Protein AF-A0A2C4PQ94-F1 (afdb_monomer_lite)

Structure (mmCIF, N/CA/C/O backbone):
data_AF-A0A2C4PQ94-F1
#
_entry.id   AF-A0A2C4PQ94-F1
#
loop_
_atom_site.group_PDB
_atom_site.id
_atom_site.type_symbol
_atom_site.label_atom_id
_atom_site.label_alt_id
_atom_site.label_comp_id
_atom_site.label_asym_id
_atom_site.label_entity_id
_atom_site.label_seq_id
_atom_site.pdbx_PDB_ins_code
_atom_site.Cartn_x
_atom_site.Cartn_y
_atom_site.Cartn_z
_atom_site.occupancy
_atom_site.B_iso_or_equiv
_atom_site.auth_seq_id
_atom_site.auth_comp_id
_atom_site.auth_asym_id
_atom_site.auth_atom_id
_atom_site.pdbx_PDB_model_num
ATOM 1 N N . GLY A 1 1 ? -22.206 26.588 35.143 1.00 60.06 1 GLY A N 1
ATOM 2 C CA . GLY A 1 1 ? -21.416 26.764 33.909 1.00 60.06 1 GLY A CA 1
ATOM 3 C C . GLY A 1 1 ? -19.932 26.895 34.196 1.00 60.06 1 GLY A C 1
ATOM 4 O O . GLY A 1 1 ? -19.231 25.895 34.157 1.00 60.06 1 GLY A O 1
ATOM 5 N N . ASN A 1 2 ? -19.457 28.095 34.552 1.00 71.62 2 ASN A N 1
ATOM 6 C CA . ASN A 1 2 ? -18.023 28.440 34.530 1.00 71.62 2 ASN A CA 1
ATOM 7 C C . ASN A 1 2 ? -17.098 27.558 35.380 1.00 71.62 2 ASN A C 1
ATOM 9 O O . ASN A 1 2 ? -15.999 27.250 34.943 1.00 71.62 2 ASN A O 1
ATOM 13 N N . ARG A 1 3 ? -17.525 27.095 36.562 1.00 80.62 3 ARG A N 1
ATOM 14 C CA . ARG A 1 3 ? -16.675 26.239 37.408 1.00 80.62 3 ARG A CA 1
ATOM 15 C C . ARG A 1 3 ? -16.417 24.863 36.789 1.00 80.62 3 ARG A C 1
ATOM 17 O O . ARG A 1 3 ? -15.298 24.383 36.883 1.00 80.62 3 ARG A O 1
ATOM 24 N N . LEU A 1 4 ? -17.427 24.264 36.151 1.00 82.75 4 LEU A N 1
ATOM 25 C CA . LEU A 1 4 ? -17.307 22.953 35.506 1.00 82.75 4 LEU A CA 1
ATOM 26 C C . LEU A 1 4 ? -16.408 23.031 34.267 1.00 82.75 4 LEU A C 1
ATOM 28 O O . LEU A 1 4 ? -15.480 22.249 34.117 1.00 82.75 4 LEU A O 1
ATOM 32 N N . VAL A 1 5 ? -16.635 24.045 33.431 1.00 81.38 5 VAL A N 1
ATOM 33 C CA . VAL A 1 5 ? -15.808 24.307 32.246 1.00 81.38 5 VAL A CA 1
ATOM 34 C C . VAL A 1 5 ? -14.353 24.563 32.641 1.00 81.38 5 VAL A C 1
ATOM 36 O O . VAL A 1 5 ? -13.448 24.046 31.996 1.00 81.38 5 VAL A O 1
ATOM 39 N N . ASN A 1 6 ? -14.117 25.312 33.721 1.00 85.19 6 ASN A N 1
ATOM 40 C CA . ASN A 1 6 ? -12.764 25.622 34.170 1.00 85.19 6 ASN A CA 1
ATOM 41 C C . ASN A 1 6 ? -12.023 24.390 34.695 1.00 85.19 6 ASN A C 1
ATOM 43 O O . ASN A 1 6 ? -10.872 24.221 34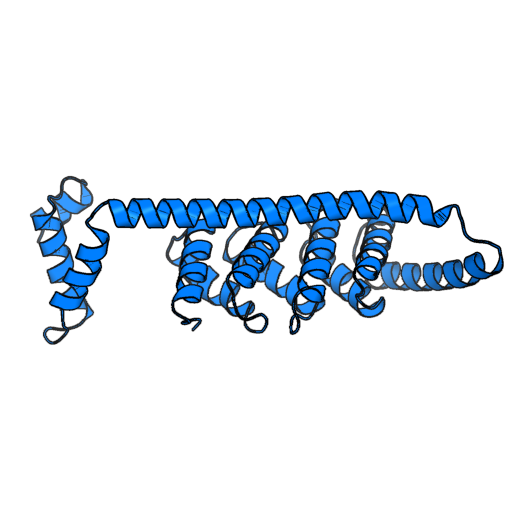.319 1.00 85.19 6 ASN A O 1
ATOM 47 N N . VAL A 1 7 ? -12.659 23.519 35.493 1.00 77.62 7 VAL A N 1
ATOM 48 C CA . VAL A 1 7 ? -11.988 22.296 35.984 1.00 77.62 7 VAL A CA 1
ATOM 49 C C . VAL A 1 7 ? -11.704 21.294 34.864 1.00 77.62 7 VAL A C 1
ATOM 51 O O . VAL A 1 7 ? -10.699 20.593 34.925 1.00 77.62 7 VAL A O 1
ATOM 54 N N . ILE A 1 8 ? -12.543 21.254 33.822 1.00 77.75 8 ILE A N 1
ATOM 55 C CA . ILE A 1 8 ? -12.293 20.446 32.620 1.00 77.75 8 ILE A CA 1
ATOM 56 C C . ILE A 1 8 ? -11.110 21.031 31.843 1.00 77.75 8 ILE A C 1
ATOM 58 O O . ILE A 1 8 ? -10.153 20.319 31.561 1.00 77.75 8 ILE A O 1
ATOM 62 N N . LYS A 1 9 ? -11.120 22.344 31.572 1.00 72.19 9 LYS A N 1
ATOM 63 C CA . LYS A 1 9 ? -10.022 23.029 30.868 1.00 72.19 9 LYS A CA 1
ATOM 64 C C . LYS A 1 9 ? -8.687 22.954 31.609 1.00 72.19 9 LYS A C 1
ATOM 66 O O . LYS A 1 9 ? -7.648 22.924 30.964 1.00 72.19 9 LYS A O 1
ATOM 71 N N . SER A 1 10 ? -8.701 22.938 32.941 1.00 75.50 10 SER A N 1
ATOM 72 C CA . SER A 1 10 ? -7.491 22.814 33.758 1.00 75.50 10 SER A CA 1
ATOM 73 C C . SER A 1 10 ? -7.078 21.369 34.043 1.00 75.50 10 SER A C 1
ATOM 75 O O . SER A 1 10 ? -6.115 21.171 34.777 1.00 75.50 10 SER A O 1
ATOM 77 N N . GLY A 1 11 ? -7.806 20.367 33.535 1.00 73.62 11 GLY A N 1
ATOM 78 C CA . GLY A 1 11 ? -7.498 18.951 33.763 1.00 73.62 11 GLY A CA 1
ATOM 79 C C . GLY A 1 11 ? -7.655 18.488 35.218 1.00 73.62 11 GLY A C 1
ATOM 80 O O . GLY A 1 11 ? -7.052 17.500 35.615 1.00 73.62 11 GLY A O 1
ATOM 81 N N . THR A 1 12 ? -8.440 19.200 36.033 1.00 83.62 12 THR A N 1
ATOM 82 C CA . THR A 1 12 ? -8.650 18.905 37.467 1.00 83.62 12 THR A CA 1
ATOM 83 C C . THR A 1 12 ? -10.076 18.449 37.782 1.00 83.62 12 THR A C 1
ATOM 85 O O . THR A 1 12 ? -10.492 18.431 38.943 1.00 83.62 12 THR A O 1
ATOM 88 N N . ALA A 1 13 ? -10.854 18.103 36.755 1.00 85.81 13 ALA A N 1
ATOM 89 C CA . ALA A 1 13 ? -12.212 17.607 36.915 1.00 85.81 13 ALA A CA 1
ATOM 90 C C . ALA A 1 13 ? -12.226 16.237 37.614 1.00 85.81 13 ALA A C 1
ATOM 92 O O . ALA A 1 13 ? -11.478 15.329 37.267 1.00 85.81 13 ALA A O 1
ATOM 93 N N . THR A 1 14 ? -13.116 16.083 38.592 1.00 81.44 14 THR A N 1
ATOM 94 C CA . THR A 1 14 ? -13.415 14.786 39.222 1.00 81.44 14 THR A CA 1
ATOM 95 C C . THR A 1 14 ? -14.333 13.941 38.334 1.00 81.44 14 THR A C 1
ATOM 97 O O . THR A 1 14 ? -15.081 14.498 37.530 1.00 81.44 14 THR A O 1
ATOM 100 N N . SER A 1 15 ? -14.380 12.617 38.530 1.00 72.50 15 SER A N 1
ATOM 101 C CA . SER A 1 15 ? -15.260 11.717 37.755 1.00 72.50 15 SER A CA 1
ATOM 102 C C . SER A 1 15 ? -16.729 12.152 37.796 1.00 72.50 15 SER A C 1
ATOM 104 O O . SER A 1 15 ? -17.383 12.253 36.767 1.00 72.50 15 SER A O 1
ATOM 106 N N . ARG A 1 16 ? -17.217 12.587 38.968 1.00 78.12 16 ARG A N 1
ATOM 107 C CA . ARG A 1 16 ? -18.573 13.151 39.116 1.00 78.12 16 ARG A CA 1
ATOM 108 C C . ARG A 1 16 ? -18.809 14.412 38.278 1.00 78.12 16 ARG A C 1
ATOM 110 O O . ARG A 1 16 ? -19.928 14.666 37.844 1.00 78.12 16 ARG A O 1
ATOM 117 N N . GLN A 1 17 ? -17.780 15.234 38.089 1.00 81.00 17 GLN A N 1
ATOM 118 C CA . GLN A 1 17 ? -17.863 16.432 37.253 1.00 81.00 17 GLN A CA 1
ATOM 119 C C . GLN A 1 17 ? -17.832 16.071 35.766 1.00 81.00 17 GLN A C 1
ATOM 121 O O . GLN A 1 17 ? -18.567 16.682 34.996 1.00 81.00 17 GLN A O 1
ATOM 126 N N . LEU A 1 18 ? -17.052 15.064 35.371 1.00 79.62 18 LEU A N 1
ATOM 127 C CA . LEU A 1 18 ? -17.058 14.537 34.005 1.00 79.62 18 LEU A CA 1
ATOM 128 C C . LEU A 1 18 ? -18.423 13.927 33.653 1.00 79.62 18 LEU A C 1
ATOM 130 O O . LEU A 1 18 ? -19.004 14.319 32.644 1.00 79.62 18 LEU A O 1
ATOM 134 N N . ASP A 1 19 ? -19.004 13.112 34.538 1.00 75.19 19 ASP A N 1
ATOM 135 C CA . ASP A 1 19 ? -20.362 12.564 34.388 1.00 75.19 19 ASP A CA 1
ATOM 136 C C . ASP A 1 19 ? -21.417 13.660 34.214 1.00 75.19 19 ASP A C 1
ATOM 138 O O . ASP A 1 19 ? -22.308 13.577 33.363 1.00 75.19 19 ASP A O 1
ATOM 142 N N . GLN A 1 20 ? -21.308 14.721 35.016 1.00 81.94 20 GLN A N 1
ATOM 143 C CA . GLN A 1 20 ? -22.202 15.867 34.923 1.00 81.94 20 GLN A CA 1
ATOM 144 C C . GLN A 1 20 ? -22.042 16.600 33.584 1.00 81.94 20 GLN A C 1
ATOM 146 O O . GLN A 1 20 ? -23.041 17.017 32.998 1.00 81.94 20 GLN A O 1
ATOM 151 N N . ALA A 1 21 ? -20.812 16.764 33.091 1.00 81.56 21 ALA A N 1
ATOM 152 C CA . ALA A 1 21 ? -20.546 17.397 31.801 1.00 81.56 21 ALA A CA 1
ATOM 153 C C . ALA A 1 21 ? -21.105 16.563 30.642 1.00 81.56 21 ALA A C 1
ATOM 155 O O . ALA A 1 21 ? -21.818 17.099 29.798 1.00 81.56 21 ALA A O 1
ATOM 156 N N . ILE A 1 22 ? -20.854 15.256 30.651 1.00 75.88 22 ILE A N 1
ATOM 157 C CA . ILE A 1 22 ? -21.360 14.297 29.665 1.00 75.88 22 ILE A CA 1
ATOM 158 C C . ILE A 1 22 ? -22.891 14.298 29.641 1.00 75.88 22 ILE A C 1
ATOM 160 O O . ILE A 1 22 ? -23.489 14.344 28.571 1.00 75.88 22 ILE A O 1
ATOM 164 N N . GLY A 1 23 ? -23.544 14.310 30.807 1.00 76.06 23 GLY A N 1
ATOM 165 C CA . GLY A 1 23 ? -25.004 14.373 30.888 1.00 76.06 23 GLY A CA 1
ATOM 166 C C . GLY A 1 23 ? -25.591 15.671 30.323 1.00 76.06 23 GLY A C 1
ATOM 167 O O . GLY A 1 23 ? -26.651 15.639 29.701 1.00 76.06 23 GLY A O 1
ATOM 168 N N . LEU A 1 24 ? -24.909 16.806 30.512 1.00 78.81 24 LEU A N 1
ATOM 169 C CA . LEU A 1 24 ? -25.321 18.096 29.945 1.00 78.81 24 LEU A CA 1
ATOM 170 C C . LEU A 1 24 ? -25.127 18.132 28.424 1.00 78.81 24 LEU A C 1
ATOM 172 O O . LEU A 1 24 ? -26.038 18.544 27.715 1.00 78.81 24 LEU A O 1
ATOM 176 N N . ILE A 1 25 ? -23.979 17.656 27.933 1.00 73.94 25 ILE A N 1
ATOM 177 C CA . ILE A 1 25 ? -23.678 17.562 26.497 1.00 73.94 25 ILE A CA 1
ATOM 178 C C . ILE A 1 25 ? -24.662 16.611 25.811 1.00 73.94 25 ILE A C 1
ATOM 180 O O . ILE A 1 25 ? -25.226 16.960 24.781 1.00 73.94 25 ILE A O 1
ATOM 184 N N . GLY A 1 26 ? -24.924 15.445 26.406 1.00 67.25 26 GLY A N 1
ATOM 185 C CA . GLY A 1 26 ? -25.857 14.456 25.871 1.00 67.25 26 GLY A CA 1
ATOM 186 C C . GLY A 1 26 ? -27.293 14.976 25.770 1.00 67.25 26 GLY A C 1
ATOM 187 O O . GLY A 1 26 ? -27.942 14.739 24.758 1.00 67.25 26 GLY A O 1
ATOM 188 N N . ARG A 1 27 ? -27.781 15.734 26.767 1.00 74.56 27 ARG A N 1
ATOM 189 C CA . ARG A 1 27 ? -29.116 16.371 26.700 1.00 74.56 27 ARG A CA 1
ATOM 190 C C . ARG A 1 27 ? -29.213 17.415 25.599 1.00 74.56 27 ARG A C 1
ATOM 192 O O . ARG A 1 27 ? -30.252 17.501 24.955 1.00 74.56 27 ARG A O 1
ATOM 199 N N . GLU A 1 28 ? -28.159 18.203 25.417 1.00 71.81 28 GLU A N 1
ATOM 200 C CA . GLU A 1 28 ? -28.134 19.271 24.418 1.00 71.81 28 GLU A CA 1
ATOM 201 C C . GLU A 1 28 ? -28.013 18.708 22.995 1.00 71.81 28 GLU A C 1
ATOM 203 O O . GLU A 1 28 ? -28.703 19.161 22.088 1.00 71.81 28 GLU A O 1
ATOM 208 N N . ALA A 1 29 ? -27.170 17.690 22.804 1.00 63.41 29 ALA A N 1
ATOM 209 C CA . ALA A 1 29 ? -26.895 17.105 21.494 1.00 63.41 29 ALA A CA 1
ATOM 210 C C . ALA A 1 29 ? -27.999 16.156 21.003 1.00 63.41 29 ALA A C 1
ATOM 212 O O . ALA A 1 29 ? -28.234 16.071 19.801 1.00 63.41 29 ALA A O 1
ATOM 213 N N . LEU A 1 30 ? -28.659 15.428 21.912 1.00 68.94 30 LEU A N 1
ATOM 214 C CA . LEU A 1 30 ? -29.601 14.357 21.561 1.00 68.94 30 LEU A CA 1
ATOM 215 C C . LEU A 1 30 ? -31.064 14.693 21.902 1.00 68.94 30 LEU A C 1
ATOM 217 O O . LEU A 1 30 ? -31.966 13.929 21.563 1.00 68.94 30 LEU A O 1
ATOM 221 N N . GLY A 1 31 ? -31.315 15.830 22.557 1.00 58.56 31 GLY A N 1
ATOM 222 C CA . GLY A 1 31 ? -32.638 16.221 23.040 1.00 58.56 31 GLY A CA 1
ATOM 223 C C . GLY A 1 31 ? -33.046 15.516 24.341 1.00 58.56 31 GLY A C 1
ATOM 224 O O . GLY A 1 31 ? -32.462 14.519 24.765 1.00 58.56 31 GLY A O 1
ATOM 225 N N . ALA A 1 32 ? -34.075 16.049 25.008 1.00 60.19 32 ALA A N 1
ATOM 226 C CA . ALA A 1 32 ? -34.511 15.597 26.337 1.00 60.19 32 ALA A CA 1
ATOM 227 C C . ALA A 1 32 ? -35.091 14.165 26.379 1.00 60.19 32 ALA A C 1
ATOM 229 O O . ALA A 1 32 ? -35.264 13.622 27.469 1.00 60.19 32 ALA A O 1
ATOM 230 N N . GLU A 1 33 ? -35.384 13.570 25.219 1.00 51.00 33 GLU A N 1
ATOM 231 C CA . GLU A 1 33 ? -36.017 12.250 25.072 1.00 51.00 33 GLU A CA 1
ATOM 232 C C . GLU A 1 33 ? -35.023 11.120 24.750 1.00 51.00 33 GLU A C 1
ATOM 234 O O . GLU A 1 33 ? -35.403 9.950 24.738 1.00 51.00 33 GLU A O 1
ATOM 239 N N . ALA A 1 34 ? -33.747 11.437 24.509 1.00 57.78 34 ALA A N 1
ATOM 240 C CA . ALA A 1 34 ? -32.735 10.425 24.236 1.00 57.78 34 ALA A CA 1
ATOM 241 C C . ALA A 1 34 ? -32.375 9.617 25.494 1.00 57.78 34 ALA A C 1
ATOM 243 O O . ALA A 1 34 ? -32.341 10.134 26.612 1.00 57.78 34 ALA A O 1
ATOM 244 N N . ASP A 1 35 ? -32.067 8.333 25.300 1.00 63.38 35 ASP A N 1
ATOM 245 C CA . ASP A 1 35 ? -31.762 7.360 26.355 1.00 63.38 35 ASP A CA 1
ATOM 246 C C . ASP A 1 35 ? -30.348 7.609 26.928 1.00 63.38 35 ASP A C 1
ATOM 248 O O . ASP A 1 35 ? -29.393 6.865 26.692 1.00 63.38 35 ASP A O 1
ATOM 252 N N . ILE A 1 36 ? -30.192 8.719 27.658 1.00 62.69 36 ILE A N 1
ATOM 253 C CA . ILE A 1 36 ? -28.918 9.188 28.233 1.00 62.69 36 ILE A CA 1
ATOM 254 C C . ILE A 1 36 ? -28.319 8.155 29.176 1.00 62.69 36 ILE A C 1
ATOM 256 O O . ILE A 1 36 ? -27.102 8.090 29.326 1.00 62.69 36 ILE A O 1
ATOM 260 N N . GLU A 1 37 ? -29.139 7.294 29.769 1.00 57.38 37 GLU A N 1
ATOM 261 C CA . GLU A 1 37 ? -28.622 6.191 30.557 1.00 57.38 37 GLU A CA 1
ATOM 262 C C . GLU A 1 37 ? -27.895 5.143 29.709 1.00 57.38 37 GLU A C 1
ATOM 264 O O . GLU A 1 37 ? -26.918 4.577 30.193 1.00 57.38 37 GLU A O 1
ATOM 269 N N . LYS A 1 38 ? -28.312 4.879 28.459 1.00 56.44 38 LYS A N 1
ATOM 270 C CA . LYS A 1 38 ? -27.547 4.017 27.538 1.00 56.44 38 LYS A CA 1
ATOM 271 C C . LYS A 1 38 ? -26.225 4.664 27.157 1.00 56.44 38 LYS A C 1
ATOM 273 O O . LYS A 1 38 ? -25.211 3.981 27.214 1.00 56.44 38 LYS A O 1
ATOM 278 N N . LEU A 1 39 ? -26.219 5.967 26.872 1.00 56.69 39 LEU A N 1
ATOM 279 C CA . LEU A 1 39 ? -24.990 6.724 26.611 1.00 56.69 39 LEU A CA 1
ATOM 280 C C . LEU A 1 39 ? -24.042 6.682 27.820 1.00 56.69 39 LEU A C 1
ATOM 282 O O . LEU A 1 39 ? -22.870 6.352 27.686 1.00 56.69 39 LEU A O 1
ATOM 286 N N . GLN A 1 40 ? -24.555 6.936 29.024 1.00 59.81 40 GLN A N 1
ATOM 287 C CA . GLN A 1 40 ? -23.774 6.850 30.258 1.00 59.81 40 GLN A CA 1
ATOM 288 C C . GLN A 1 40 ? -23.322 5.419 30.567 1.00 59.81 40 GLN A C 1
ATOM 290 O O . GLN A 1 40 ? -22.250 5.235 31.124 1.00 59.81 40 GLN A O 1
ATOM 295 N N . ARG A 1 41 ? -24.115 4.389 30.244 1.00 62.16 41 ARG A N 1
ATOM 296 C CA . ARG A 1 41 ? -23.702 2.980 30.375 1.00 62.16 41 ARG A CA 1
ATOM 297 C C . ARG A 1 41 ? -22.597 2.624 29.379 1.00 62.16 41 ARG A C 1
ATOM 299 O O . ARG A 1 41 ? -21.637 2.003 29.805 1.00 62.16 41 ARG A O 1
ATOM 306 N N . ALA A 1 42 ? -22.693 3.068 28.125 1.00 55.84 42 ALA A N 1
ATOM 307 C CA . ALA A 1 42 ? -21.654 2.886 27.110 1.00 55.84 42 ALA A CA 1
ATOM 308 C C . ALA A 1 42 ? -20.346 3.606 27.487 1.00 55.84 42 ALA A C 1
ATOM 310 O O . ALA A 1 42 ? -19.258 3.066 27.320 1.00 55.84 42 ALA A O 1
ATOM 311 N N . LEU A 1 43 ? -20.444 4.799 28.077 1.00 58.56 43 LEU A N 1
ATOM 312 C CA . LEU A 1 43 ? -19.282 5.533 28.583 1.00 58.56 43 LEU A CA 1
ATOM 313 C C . LEU A 1 43 ? -18.706 4.894 29.856 1.00 58.56 43 LEU A C 1
ATOM 315 O O . LEU A 1 43 ? -17.493 4.828 30.005 1.00 58.56 43 LEU A O 1
ATOM 319 N N . ARG A 1 44 ? -19.549 4.337 30.735 1.00 61.00 44 ARG A N 1
ATOM 320 C CA . ARG A 1 44 ? -19.101 3.562 31.906 1.00 61.00 44 ARG A CA 1
ATOM 321 C C . ARG A 1 44 ? -18.491 2.209 31.542 1.00 61.00 44 ARG A C 1
ATOM 323 O O . ARG A 1 44 ? -17.597 1.764 32.243 1.00 61.00 44 ARG A O 1
ATOM 330 N N . SER A 1 45 ? -18.890 1.574 30.438 1.00 56.53 45 SER A N 1
ATOM 331 C CA . SER A 1 45 ? -18.184 0.382 29.935 1.00 56.53 45 SER A CA 1
ATOM 332 C C . SER A 1 45 ? -16.774 0.687 29.408 1.00 56.53 45 SER A C 1
ATOM 334 O O . SER A 1 45 ? -15.978 -0.233 29.229 1.00 56.53 45 SER A O 1
ATOM 336 N N . VAL A 1 46 ? -16.446 1.969 29.206 1.00 57.38 46 VAL A N 1
ATOM 337 C CA . VAL A 1 46 ? -15.092 2.461 28.898 1.00 57.38 46 VAL A CA 1
ATOM 338 C C . VAL A 1 46 ? -14.322 2.873 30.178 1.00 57.38 46 VAL A C 1
ATOM 340 O O . VAL A 1 46 ? -13.106 3.032 30.124 1.00 57.38 46 VAL A O 1
ATOM 343 N N . ASP A 1 47 ? -14.991 3.003 31.335 1.00 54.41 47 ASP A N 1
ATOM 344 C CA . ASP A 1 47 ? -14.463 3.603 32.584 1.00 54.41 47 ASP A CA 1
ATOM 345 C C . ASP A 1 47 ? -13.663 2.631 33.478 1.00 54.41 47 ASP A C 1
ATOM 347 O O . ASP A 1 47 ? -12.840 3.050 34.292 1.00 54.41 47 ASP A O 1
ATOM 351 N N . ASP A 1 48 ? -13.810 1.320 33.293 1.00 53.56 48 ASP A N 1
ATOM 352 C CA . ASP A 1 48 ? -12.931 0.359 33.958 1.00 53.56 48 ASP A CA 1
ATOM 353 C C . ASP A 1 48 ? -11.648 0.271 33.131 1.00 53.56 48 ASP A C 1
ATOM 355 O O . ASP A 1 48 ? -11.661 -0.358 32.080 1.00 53.56 48 ASP A O 1
ATOM 359 N N . GLY A 1 49 ? -10.541 0.886 33.562 1.00 52.94 49 GLY A N 1
ATOM 360 C CA . GLY A 1 49 ? -9.261 0.969 32.825 1.00 52.94 49 GLY A CA 1
ATOM 361 C C . GLY A 1 49 ? -8.747 -0.317 32.141 1.00 52.94 49 GLY A C 1
ATOM 362 O O . GLY A 1 49 ? -7.922 -0.218 31.238 1.00 52.94 49 GLY A O 1
ATOM 363 N N . ASN A 1 50 ? -9.291 -1.489 32.482 1.00 52.25 50 ASN A N 1
ATOM 364 C CA . ASN A 1 50 ? -9.213 -2.733 31.712 1.00 52.25 50 ASN A CA 1
ATOM 365 C C . ASN A 1 50 ? -9.662 -2.592 30.241 1.00 52.25 50 ASN A C 1
ATOM 367 O O . ASN A 1 50 ? -8.998 -3.132 29.366 1.00 52.25 50 ASN A O 1
ATOM 371 N N . SER A 1 51 ? -10.746 -1.868 29.931 1.00 61.38 51 SER A N 1
ATOM 372 C CA . SER A 1 51 ? -11.230 -1.681 28.551 1.00 61.38 51 SER A CA 1
ATOM 373 C C . SER A 1 51 ? -10.256 -0.842 27.722 1.00 61.38 51 SER A C 1
ATOM 375 O O . SER A 1 51 ? -9.958 -1.185 26.585 1.00 61.38 51 SER A O 1
ATOM 377 N N . ILE A 1 52 ? -9.688 0.221 28.303 1.00 59.78 52 ILE A N 1
ATOM 378 C CA . ILE A 1 52 ? -8.662 1.036 27.630 1.00 59.78 52 ILE A CA 1
ATOM 379 C C . ILE A 1 52 ? -7.348 0.260 27.485 1.00 59.78 52 ILE A C 1
ATOM 381 O O . ILE A 1 52 ? -6.668 0.394 26.469 1.00 59.78 52 ILE A O 1
ATOM 385 N N . GLU A 1 53 ? -6.962 -0.549 28.474 1.00 61.84 53 GLU A N 1
ATOM 386 C CA . GLU A 1 53 ? -5.798 -1.431 28.354 1.00 61.84 53 GLU A CA 1
ATOM 387 C C . GLU A 1 53 ? -5.992 -2.498 27.271 1.00 61.84 53 GLU A C 1
ATOM 389 O O . GLU A 1 53 ? -5.061 -2.733 26.501 1.00 61.84 53 GLU A O 1
ATOM 394 N N . ASN A 1 54 ? -7.190 -3.072 27.148 1.00 64.19 54 ASN A N 1
ATOM 395 C CA . ASN A 1 54 ? -7.536 -4.015 26.084 1.00 64.19 54 ASN A CA 1
ATOM 396 C C . ASN A 1 54 ? -7.473 -3.350 24.707 1.00 64.19 54 ASN A C 1
ATOM 398 O O . ASN A 1 54 ? -6.715 -3.820 23.864 1.00 64.19 54 ASN A O 1
ATOM 402 N N . VAL A 1 55 ? -8.113 -2.189 24.530 1.00 62.03 55 VAL A N 1
ATOM 403 C CA . VAL A 1 55 ? -8.032 -1.405 23.284 1.00 62.03 55 VAL A CA 1
ATOM 404 C C . VAL A 1 55 ? -6.579 -1.063 22.943 1.00 62.03 55 VAL A C 1
ATOM 406 O O . VAL A 1 55 ? -6.152 -1.189 21.801 1.00 62.03 55 VAL A O 1
ATOM 409 N N . ARG A 1 56 ? -5.756 -0.686 23.931 1.00 63.69 56 ARG A N 1
ATOM 410 C CA . ARG A 1 56 ? -4.315 -0.447 23.725 1.00 63.69 56 ARG A CA 1
ATOM 411 C C . ARG A 1 56 ? -3.555 -1.708 23.321 1.00 63.69 56 ARG A C 1
ATOM 413 O O . ARG A 1 56 ? -2.569 -1.606 22.592 1.00 63.69 56 ARG A O 1
ATOM 420 N N . ASN A 1 57 ? -3.946 -2.874 23.820 1.00 69.06 57 ASN A N 1
ATOM 421 C CA . ASN A 1 57 ? -3.317 -4.143 23.473 1.00 69.06 57 ASN A CA 1
ATOM 422 C C . ASN A 1 57 ? -3.713 -4.603 22.067 1.00 69.06 57 ASN A C 1
ATOM 424 O O . ASN A 1 57 ? -2.825 -5.014 21.322 1.00 69.06 57 ASN A O 1
ATOM 428 N N . GLU A 1 58 ? -4.984 -4.453 21.700 1.00 66.38 58 GLU A N 1
ATOM 429 C CA . GLU A 1 58 ? -5.522 -4.699 20.356 1.00 66.38 58 GLU A CA 1
ATOM 430 C C . GLU A 1 58 ? -4.864 -3.770 19.332 1.00 66.38 58 GLU A C 1
ATOM 432 O O . GLU A 1 58 ? -4.295 -4.242 18.352 1.00 66.38 58 GLU A O 1
ATOM 437 N N . LEU A 1 59 ? -4.793 -2.466 19.628 1.00 67.06 59 LEU A N 1
ATOM 438 C CA . LEU A 1 59 ? -4.028 -1.478 18.859 1.00 67.06 59 LEU A CA 1
ATOM 439 C C . LEU A 1 59 ? -2.589 -1.937 18.619 1.00 67.06 59 LEU A C 1
ATOM 441 O O . LEU A 1 59 ? -2.106 -1.958 17.492 1.00 67.06 59 LEU A O 1
ATOM 445 N N . ARG A 1 60 ? -1.893 -2.349 19.684 1.00 70.38 60 ARG A N 1
ATOM 446 C CA . ARG A 1 60 ? -0.512 -2.837 19.581 1.00 70.38 60 ARG A CA 1
ATOM 447 C C . ARG A 1 60 ? -0.408 -4.111 18.756 1.00 70.38 60 ARG A C 1
ATOM 449 O O . ARG A 1 60 ? 0.612 -4.317 18.106 1.00 70.38 60 ARG A O 1
ATOM 456 N N . GLU A 1 61 ? -1.381 -5.006 18.837 1.00 74.12 61 GLU A N 1
ATOM 457 C CA . GLU A 1 61 ? -1.389 -6.237 18.052 1.00 74.12 61 GLU A CA 1
ATOM 458 C C . GLU A 1 61 ? -1.599 -5.959 16.572 1.00 74.12 61 GLU A C 1
ATOM 460 O O . GLU A 1 61 ? -0.834 -6.459 15.749 1.00 74.12 61 GLU A O 1
ATOM 465 N N . LEU A 1 62 ? -2.540 -5.080 16.262 1.00 70.50 62 LEU A N 1
ATOM 466 C CA . LEU A 1 62 ? -2.830 -4.642 14.913 1.00 70.50 62 LEU A CA 1
ATOM 467 C C . LEU A 1 62 ? -1.651 -3.886 14.288 1.00 70.50 62 LEU A C 1
ATOM 469 O O . LEU A 1 62 ? -1.233 -4.215 13.177 1.00 70.50 62 LEU A O 1
ATOM 473 N N . SER A 1 63 ? -1.026 -2.964 15.028 1.00 70.19 63 SER A N 1
ATOM 474 C CA . SER A 1 63 ? 0.208 -2.305 14.583 1.00 70.19 63 SER A CA 1
ATOM 475 C C . SER A 1 63 ? 1.333 -3.316 14.346 1.00 70.19 63 SER A C 1
ATOM 477 O O . SER A 1 63 ? 2.037 -3.227 13.342 1.00 70.19 63 SER A O 1
ATOM 479 N N . ARG A 1 64 ? 1.489 -4.327 15.216 1.00 78.19 64 ARG A N 1
ATOM 480 C CA . ARG A 1 64 ? 2.471 -5.406 15.001 1.00 78.19 64 ARG A CA 1
ATOM 481 C C . ARG A 1 64 ? 2.167 -6.213 13.743 1.00 78.19 64 ARG A C 1
ATOM 483 O O . ARG A 1 64 ? 3.104 -6.628 13.067 1.00 78.19 64 ARG A O 1
ATOM 490 N N . GLU A 1 65 ? 0.901 -6.466 13.437 1.00 77.69 65 GLU A N 1
ATOM 491 C CA . GLU A 1 65 ? 0.519 -7.202 12.233 1.00 77.69 65 GLU A CA 1
ATOM 492 C C . GLU A 1 65 ? 0.795 -6.391 10.962 1.00 77.69 65 GLU A C 1
ATOM 494 O O . GLU A 1 65 ? 1.379 -6.925 10.018 1.00 77.69 65 GLU A O 1
ATOM 499 N N . ALA A 1 66 ? 0.503 -5.088 10.970 1.00 71.88 66 ALA A N 1
ATOM 500 C CA . ALA A 1 66 ? 0.886 -4.188 9.885 1.00 71.88 66 ALA A CA 1
ATOM 501 C C . ALA A 1 66 ? 2.418 -4.114 9.723 1.00 71.88 66 ALA A C 1
ATOM 503 O O . ALA A 1 66 ? 2.941 -4.249 8.617 1.00 71.88 66 ALA A O 1
ATOM 504 N N . GLU A 1 67 ? 3.178 -4.012 10.817 1.00 76.25 67 GLU A N 1
ATOM 505 C CA . GLU A 1 67 ? 4.645 -4.063 10.762 1.00 76.25 67 GLU A CA 1
ATOM 506 C C . GLU A 1 67 ? 5.169 -5.383 10.177 1.00 76.25 67 GLU A C 1
ATOM 508 O O . GLU A 1 67 ? 6.135 -5.381 9.407 1.00 76.25 67 GLU A O 1
ATOM 513 N N . ARG A 1 68 ? 4.557 -6.521 10.533 1.00 82.06 68 ARG A N 1
ATOM 514 C CA . ARG A 1 68 ? 4.903 -7.830 9.958 1.00 82.06 68 ARG A CA 1
ATOM 515 C C . ARG A 1 68 ? 4.602 -7.868 8.467 1.00 82.06 68 ARG A C 1
ATOM 517 O O . ARG A 1 68 ? 5.472 -8.292 7.715 1.00 82.06 68 ARG A O 1
ATOM 524 N N . ALA A 1 69 ? 3.436 -7.382 8.040 1.00 75.31 69 ALA A N 1
ATOM 525 C CA . ALA A 1 69 ? 3.083 -7.285 6.626 1.00 75.31 69 ALA A CA 1
ATOM 526 C C . ALA A 1 69 ? 4.116 -6.451 5.851 1.00 75.31 69 ALA A C 1
ATOM 528 O O . ALA A 1 69 ? 4.651 -6.915 4.844 1.00 75.31 69 ALA A O 1
ATOM 529 N N . GLY A 1 70 ? 4.493 -5.280 6.377 1.00 73.50 70 GLY A N 1
ATOM 530 C CA . GLY A 1 70 ? 5.528 -4.433 5.782 1.00 73.50 70 GLY A CA 1
ATOM 531 C C . GLY A 1 70 ? 6.896 -5.121 5.677 1.00 73.50 70 GLY A C 1
ATOM 532 O O . GLY A 1 70 ? 7.589 -4.974 4.670 1.00 73.50 70 GLY A O 1
ATOM 533 N N . LYS A 1 71 ? 7.294 -5.915 6.682 1.00 82.12 71 LYS A N 1
ATOM 534 C CA . LYS A 1 71 ? 8.531 -6.719 6.628 1.00 82.12 71 LYS A CA 1
ATOM 535 C C . LYS A 1 71 ? 8.446 -7.832 5.588 1.00 82.12 71 LYS A C 1
ATOM 537 O O . LYS A 1 71 ? 9.386 -7.988 4.815 1.00 82.12 71 LYS A O 1
ATOM 542 N N . SER A 1 72 ? 7.327 -8.552 5.523 1.00 78.94 72 SER A N 1
ATOM 543 C CA . SER A 1 72 ? 7.116 -9.599 4.521 1.00 78.94 72 SER A CA 1
ATOM 544 C C . SER A 1 72 ? 7.196 -9.046 3.097 1.00 78.94 72 SER A C 1
ATOM 546 O O . SER A 1 72 ? 7.837 -9.667 2.254 1.00 78.94 72 SER A O 1
ATOM 548 N N . PHE A 1 73 ? 6.650 -7.854 2.828 1.00 76.88 73 PHE A N 1
ATOM 549 C CA . PHE A 1 73 ? 6.788 -7.213 1.514 1.00 76.88 73 PHE A CA 1
ATOM 550 C C . PHE A 1 73 ? 8.245 -6.878 1.164 1.00 76.88 73 PHE A C 1
ATOM 552 O O . PHE A 1 73 ? 8.665 -7.089 0.028 1.00 76.88 73 PHE A O 1
ATOM 559 N N . LYS A 1 74 ? 9.052 -6.442 2.140 1.00 75.19 74 LYS A N 1
ATOM 560 C CA . LYS A 1 74 ? 10.491 -6.185 1.935 1.00 75.19 74 LYS A CA 1
ATOM 561 C C . LYS A 1 74 ? 11.304 -7.462 1.721 1.00 75.19 74 LYS A C 1
ATOM 563 O O . LYS A 1 74 ? 12.233 -7.476 0.921 1.00 75.19 74 LYS A O 1
ATOM 568 N N . GLU A 1 75 ? 10.976 -8.545 2.414 1.00 78.44 75 GLU A N 1
ATOM 569 C CA . GLU A 1 75 ? 11.643 -9.838 2.210 1.00 78.44 75 GLU A CA 1
ATOM 570 C C . GLU A 1 75 ? 11.307 -10.440 0.838 1.00 78.44 75 GLU A C 1
ATOM 572 O O . GLU A 1 75 ? 12.191 -10.967 0.156 1.00 78.44 75 GLU A O 1
ATOM 577 N N . LEU A 1 76 ? 10.050 -10.302 0.404 1.00 70.31 76 LEU A N 1
ATOM 578 C CA . LEU A 1 76 ? 9.596 -10.665 -0.938 1.00 70.31 76 LEU A CA 1
ATOM 579 C C . LEU A 1 76 ? 10.346 -9.884 -2.029 1.00 70.31 76 LEU A C 1
ATOM 581 O O . LEU A 1 76 ? 10.753 -10.471 -3.034 1.00 70.31 76 LEU A O 1
ATOM 585 N N . ASP A 1 77 ? 10.583 -8.587 -1.815 1.00 68.56 77 ASP A N 1
ATOM 586 C CA . ASP A 1 77 ? 11.363 -7.737 -2.720 1.00 68.56 77 ASP A CA 1
ATOM 587 C C . ASP A 1 77 ? 12.769 -8.313 -2.976 1.00 68.56 77 ASP A C 1
ATOM 589 O O . ASP A 1 77 ? 13.129 -8.567 -4.132 1.00 68.56 77 ASP A O 1
ATOM 593 N N . ILE A 1 78 ? 13.495 -8.647 -1.900 1.00 71.06 78 ILE A N 1
ATOM 594 C CA . ILE A 1 78 ? 14.858 -9.210 -1.932 1.00 71.06 78 ILE A CA 1
ATOM 595 C C . ILE A 1 78 ? 14.889 -10.613 -2.561 1.00 71.06 78 ILE A C 1
ATOM 597 O O . ILE A 1 78 ? 15.778 -10.933 -3.358 1.00 71.06 78 ILE A O 1
ATOM 601 N N . GLY A 1 79 ? 13.943 -11.485 -2.200 1.00 64.62 79 GLY A N 1
ATOM 602 C CA . GLY A 1 79 ? 13.881 -12.854 -2.723 1.00 64.62 79 GLY A CA 1
ATOM 603 C C . GLY A 1 79 ? 13.728 -12.882 -4.245 1.00 64.62 79 GLY A C 1
ATOM 604 O O . GLY A 1 79 ? 14.379 -13.672 -4.937 1.00 64.62 79 GLY A O 1
ATOM 605 N N . LEU A 1 80 ? 12.928 -11.957 -4.773 1.00 64.19 80 LEU A N 1
ATOM 606 C CA . LEU A 1 80 ? 12.653 -11.867 -6.196 1.00 64.19 80 LEU A CA 1
ATOM 607 C C . LEU A 1 80 ? 13.813 -11.276 -7.008 1.00 64.19 80 LEU A C 1
ATOM 609 O O . LEU A 1 80 ? 14.092 -11.752 -8.110 1.00 64.19 80 LEU A O 1
ATOM 613 N N . GLU A 1 81 ? 14.517 -10.275 -6.473 1.00 65.56 81 GLU A N 1
ATOM 614 C CA . GLU A 1 81 ? 15.719 -9.723 -7.114 1.00 65.56 81 GLU A CA 1
ATOM 615 C C . GLU A 1 81 ? 16.776 -10.809 -7.359 1.00 65.56 81 GLU A C 1
ATOM 617 O O . GLU A 1 81 ? 17.329 -10.917 -8.460 1.00 65.56 81 GLU A O 1
ATOM 622 N N . ASN A 1 82 ? 16.994 -11.675 -6.365 1.00 66.38 82 ASN A N 1
ATOM 623 C CA . ASN A 1 82 ? 17.918 -12.803 -6.473 1.00 66.38 82 ASN A CA 1
ATOM 624 C C . ASN A 1 82 ? 17.478 -13.818 -7.544 1.00 66.38 82 ASN A C 1
ATOM 626 O O . ASN A 1 82 ? 18.307 -14.316 -8.312 1.00 66.38 82 ASN A O 1
ATOM 630 N N . MET A 1 83 ? 16.174 -14.098 -7.641 1.00 62.22 83 MET A N 1
ATOM 631 C CA . MET A 1 83 ? 15.617 -15.013 -8.642 1.00 62.22 83 MET A CA 1
ATOM 632 C C . MET A 1 83 ? 15.781 -14.478 -10.073 1.00 62.22 83 MET A C 1
ATOM 634 O O . MET A 1 83 ? 16.239 -15.204 -10.961 1.00 62.22 83 MET A O 1
ATOM 638 N N . LEU A 1 84 ? 15.453 -13.202 -10.304 1.00 61.69 84 LEU A N 1
ATOM 639 C CA . LEU A 1 84 ? 15.590 -12.562 -11.617 1.00 61.69 84 LEU A CA 1
ATOM 640 C C . LEU A 1 84 ? 17.059 -12.486 -12.062 1.00 61.69 84 LEU A C 1
ATOM 642 O O . LEU A 1 84 ? 17.356 -12.694 -13.243 1.00 61.69 84 LEU A O 1
ATOM 646 N N . GLY A 1 85 ? 17.984 -12.260 -11.123 1.00 61.78 85 GLY A N 1
ATOM 647 C CA . GLY A 1 85 ? 19.425 -12.323 -11.375 1.00 61.78 85 GLY A CA 1
ATOM 648 C C . GLY A 1 85 ? 19.900 -13.710 -11.829 1.00 61.78 85 GLY A C 1
ATOM 649 O O . GLY A 1 85 ? 20.703 -13.808 -12.757 1.00 61.78 85 GLY A O 1
ATOM 650 N N . GLY A 1 86 ? 19.365 -14.783 -11.236 1.00 60.00 86 GLY A N 1
ATOM 651 C CA . GLY A 1 86 ? 19.720 -16.168 -11.570 1.00 60.00 86 GLY A CA 1
ATOM 652 C C . GLY A 1 86 ? 19.136 -16.673 -12.897 1.00 60.00 86 GLY A C 1
ATOM 653 O O . GLY A 1 86 ? 19.830 -17.331 -13.674 1.00 60.00 86 GLY A O 1
ATOM 654 N N . ALA A 1 87 ? 17.883 -16.331 -13.211 1.00 53.81 87 ALA A N 1
ATOM 655 C CA . ALA A 1 87 ? 17.188 -16.807 -14.414 1.00 53.81 87 ALA A CA 1
ATOM 656 C C . ALA A 1 87 ? 17.775 -16.265 -15.734 1.00 53.81 87 ALA A C 1
ATOM 658 O O . ALA A 1 87 ? 17.604 -16.863 -16.798 1.00 53.81 87 ALA A O 1
ATOM 659 N N . MET A 1 88 ? 18.481 -15.132 -15.696 1.00 55.16 88 MET A N 1
ATOM 660 C CA . MET A 1 88 ? 19.154 -14.554 -16.866 1.00 55.16 88 MET A CA 1
ATOM 661 C C . MET A 1 88 ? 20.337 -15.402 -17.365 1.00 55.16 88 MET A C 1
ATOM 663 O O . MET A 1 88 ? 20.692 -15.304 -18.536 1.00 55.16 88 MET A O 1
ATOM 667 N N . ALA A 1 89 ? 20.919 -16.258 -16.520 1.00 56.75 89 ALA A N 1
ATOM 668 C CA . ALA A 1 89 ? 22.119 -17.022 -16.858 1.00 56.75 89 ALA A CA 1
ATOM 669 C C . ALA A 1 89 ? 21.851 -18.373 -17.563 1.00 56.75 89 ALA A C 1
ATOM 671 O O . ALA A 1 89 ? 22.794 -18.979 -18.064 1.00 56.75 89 ALA A O 1
ATOM 672 N N . ALA A 1 90 ? 20.601 -18.859 -17.614 1.00 49.16 90 ALA A N 1
ATOM 673 C CA . ALA A 1 90 ? 20.302 -20.268 -17.922 1.00 49.16 90 ALA A CA 1
ATOM 674 C C . ALA A 1 90 ? 19.589 -20.560 -19.271 1.00 49.16 90 ALA A C 1
ATOM 676 O O . ALA A 1 90 ? 19.323 -21.722 -19.571 1.00 49.16 90 ALA A O 1
ATOM 677 N N . GLY A 1 91 ? 19.251 -19.560 -20.097 1.00 52.41 91 GLY A N 1
ATOM 678 C CA . GLY A 1 91 ? 18.417 -19.757 -21.301 1.00 52.41 91 GLY A CA 1
ATOM 679 C C . GLY A 1 91 ? 19.199 -20.025 -22.599 1.00 52.41 91 GLY A C 1
ATOM 680 O O . GLY A 1 91 ? 20.015 -19.204 -23.002 1.00 52.41 91 GLY A O 1
ATOM 681 N N . GLY A 1 92 ? 18.931 -21.142 -23.290 1.00 50.84 92 GLY A N 1
ATOM 682 C CA . GLY A 1 92 ? 19.485 -21.457 -24.623 1.00 50.84 92 GLY A CA 1
ATOM 683 C C . GLY A 1 92 ? 18.920 -20.605 -25.782 1.00 50.84 92 GLY A C 1
ATOM 684 O O . GLY A 1 92 ? 17.980 -19.836 -25.602 1.00 50.84 92 GLY A O 1
ATOM 685 N N . ILE A 1 93 ? 19.465 -20.770 -26.999 1.00 45.41 93 ILE A N 1
ATOM 686 C CA . ILE A 1 93 ? 19.307 -19.845 -28.153 1.00 45.41 93 ILE A CA 1
ATOM 687 C C . ILE A 1 93 ? 17.842 -19.507 -28.520 1.00 45.41 93 ILE A C 1
ATOM 689 O O . ILE A 1 93 ? 17.557 -18.350 -28.813 1.00 45.41 93 ILE A O 1
ATOM 693 N N . SER A 1 94 ? 16.900 -20.461 -28.476 1.00 45.03 94 SER A N 1
ATOM 694 C CA . SER A 1 94 ? 15.485 -20.203 -28.832 1.00 45.03 94 SER A CA 1
ATOM 695 C C . SER A 1 94 ? 14.749 -19.353 -27.789 1.00 45.03 94 SER A C 1
ATOM 697 O O . SER A 1 94 ? 14.043 -18.415 -28.148 1.00 45.03 94 SER A O 1
ATOM 699 N N . GLY A 1 95 ? 14.961 -19.626 -26.497 1.00 55.84 95 GLY A N 1
ATOM 700 C CA . GLY A 1 95 ? 14.359 -18.845 -25.408 1.00 55.84 95 GLY A CA 1
ATOM 701 C C . GLY A 1 95 ? 14.977 -17.453 -25.256 1.00 55.84 95 GLY A C 1
ATOM 702 O O . GLY A 1 95 ? 14.342 -16.547 -24.726 1.00 55.84 95 GLY A O 1
ATOM 703 N N . VAL A 1 96 ? 16.201 -17.250 -25.756 1.00 55.28 96 VAL A N 1
ATOM 704 C CA . VAL A 1 96 ? 16.858 -15.933 -25.779 1.00 55.28 96 VAL A CA 1
ATOM 705 C C . VAL A 1 96 ? 16.192 -14.986 -26.783 1.00 55.28 96 VAL A C 1
ATOM 707 O O . VAL A 1 96 ? 16.091 -13.796 -26.494 1.00 55.28 96 VAL A O 1
ATOM 710 N N . ILE A 1 97 ? 15.711 -15.481 -27.930 1.00 42.81 97 ILE A N 1
ATOM 711 C CA . IL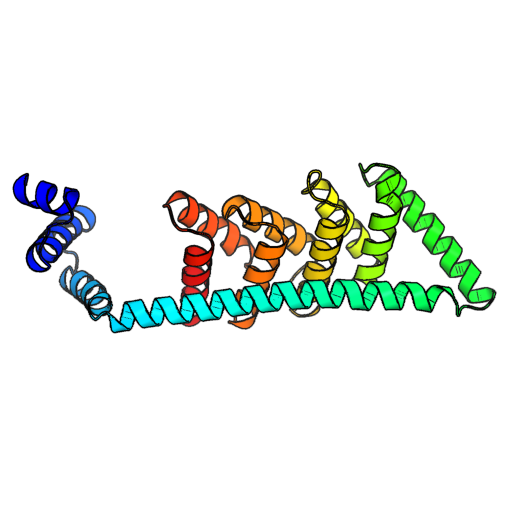E A 1 97 ? 15.123 -14.634 -28.985 1.00 42.81 97 ILE A CA 1
ATOM 712 C C . ILE A 1 97 ? 13.723 -14.137 -28.600 1.00 42.81 97 ILE A C 1
ATOM 714 O O . ILE A 1 97 ? 13.475 -12.935 -28.683 1.00 42.81 97 ILE A O 1
ATOM 718 N N . GLU A 1 98 ? 12.831 -15.019 -28.140 1.00 57.62 98 GLU A N 1
ATOM 719 C CA . GLU A 1 98 ? 11.488 -14.628 -27.670 1.00 57.62 98 GLU A CA 1
ATOM 720 C C . GLU A 1 98 ? 11.588 -13.654 -26.491 1.00 57.62 98 GLU A C 1
ATOM 722 O O . GLU A 1 98 ? 11.048 -12.548 -26.544 1.00 57.62 98 GLU A O 1
ATOM 727 N N . LYS A 1 99 ? 12.435 -13.974 -25.504 1.00 65.12 99 LYS A N 1
ATOM 728 C CA . LYS A 1 99 ? 12.709 -13.089 -24.367 1.00 65.12 99 LYS A CA 1
ATOM 729 C C . LYS A 1 99 ? 13.277 -11.738 -24.804 1.00 65.12 99 LYS A C 1
ATOM 731 O O . LYS A 1 99 ? 12.927 -10.718 -24.211 1.00 65.12 99 LYS A O 1
ATOM 736 N N . ALA A 1 100 ? 14.138 -11.688 -25.824 1.00 59.31 100 ALA A N 1
ATOM 737 C CA . ALA A 1 100 ? 14.679 -10.433 -26.347 1.00 59.31 100 ALA A CA 1
ATOM 738 C C . ALA A 1 100 ? 13.614 -9.573 -27.052 1.00 59.31 100 ALA A C 1
ATOM 740 O O . ALA A 1 100 ? 13.608 -8.352 -26.871 1.00 59.31 100 ALA A O 1
ATOM 741 N N . LEU A 1 101 ? 12.699 -10.184 -27.812 1.00 56.12 101 LEU A N 1
ATOM 742 C CA . LEU A 1 101 ? 11.591 -9.482 -28.467 1.00 56.12 101 LEU A CA 1
ATOM 743 C C . LEU A 1 101 ? 10.599 -8.914 -27.447 1.00 56.12 101 LEU A C 1
ATOM 745 O O . LEU A 1 101 ? 10.234 -7.740 -27.549 1.00 56.12 101 LEU A O 1
ATOM 749 N N . ASP A 1 102 ? 10.234 -9.696 -26.432 1.00 76.38 102 ASP A N 1
ATOM 750 C CA . ASP A 1 102 ? 9.355 -9.235 -25.352 1.00 76.38 102 ASP A CA 1
ATOM 751 C C . ASP A 1 102 ? 10.022 -8.131 -24.530 1.00 76.38 102 ASP A C 1
ATOM 753 O O . ASP A 1 102 ? 9.408 -7.111 -24.221 1.00 76.38 102 ASP A O 1
ATOM 757 N N . THR A 1 103 ? 11.332 -8.252 -24.293 1.00 79.19 103 THR A N 1
ATOM 758 C CA . THR A 1 103 ? 12.134 -7.195 -23.664 1.00 79.19 103 THR A CA 1
ATOM 759 C C . THR A 1 103 ? 12.128 -5.904 -24.472 1.00 79.19 103 THR A C 1
ATOM 761 O O . THR A 1 103 ? 11.982 -4.826 -23.901 1.00 79.19 103 THR A O 1
ATOM 764 N N . SER A 1 104 ? 12.288 -5.982 -25.795 1.00 84.19 104 SER A N 1
ATOM 765 C CA . SER A 1 104 ? 12.282 -4.792 -26.646 1.00 84.19 104 SER A CA 1
ATOM 766 C C . SER A 1 104 ? 10.924 -4.095 -26.623 1.00 84.19 104 SER A C 1
ATOM 768 O O . SER A 1 104 ? 10.879 -2.876 -26.480 1.00 84.19 104 SER A O 1
ATOM 770 N N . LYS A 1 105 ? 9.825 -4.852 -26.736 1.00 88.56 105 LYS A N 1
ATOM 771 C CA . LYS A 1 105 ? 8.464 -4.300 -26.683 1.00 88.56 105 LYS A CA 1
ATOM 772 C C . LYS A 1 105 ? 8.185 -3.635 -25.337 1.00 88.56 105 LYS A C 1
ATOM 774 O O . LYS A 1 105 ? 7.704 -2.504 -25.318 1.00 88.56 105 LYS A O 1
ATOM 779 N N . LEU A 1 106 ? 8.531 -4.303 -24.235 1.00 87.88 106 LEU A N 1
ATOM 780 C CA . LEU A 1 106 ? 8.370 -3.764 -22.886 1.00 87.88 106 LEU A CA 1
ATOM 781 C C . LEU A 1 106 ? 9.161 -2.462 -22.708 1.00 87.88 106 LEU A C 1
ATOM 783 O O . LEU A 1 106 ? 8.595 -1.459 -22.285 1.00 87.88 106 LEU A O 1
ATOM 787 N N . LYS A 1 107 ? 10.439 -2.439 -23.108 1.00 91.31 107 LYS A N 1
ATOM 788 C CA . LYS A 1 107 ? 11.272 -1.226 -23.064 1.00 91.31 107 LYS A CA 1
ATOM 789 C C . LYS A 1 107 ? 10.663 -0.079 -23.859 1.00 91.31 107 LYS A C 1
ATOM 791 O O . LYS A 1 107 ? 10.548 1.017 -23.328 1.00 91.31 107 LYS A O 1
ATOM 796 N N . THR A 1 108 ? 10.199 -0.334 -25.084 1.00 94.12 108 THR A N 1
ATOM 797 C CA . THR A 1 108 ? 9.518 0.690 -25.890 1.00 94.12 108 THR A CA 1
ATOM 798 C C . THR A 1 108 ? 8.270 1.223 -25.190 1.00 94.12 108 THR A C 1
ATOM 800 O O . THR A 1 108 ? 8.074 2.435 -25.145 1.00 94.12 108 THR A O 1
ATOM 803 N N . LYS A 1 109 ? 7.438 0.353 -24.602 1.00 93.81 109 LYS A N 1
ATOM 804 C CA . LYS A 1 109 ? 6.268 0.801 -23.834 1.00 93.81 109 LYS A CA 1
ATOM 805 C C . LYS A 1 109 ? 6.674 1.642 -22.625 1.00 93.81 109 LYS A C 1
ATOM 807 O O . LYS A 1 109 ? 6.075 2.691 -22.405 1.00 93.81 109 LYS A O 1
ATOM 812 N N . ILE A 1 110 ? 7.705 1.238 -21.883 1.00 94.31 110 ILE A N 1
ATOM 813 C CA . ILE A 1 110 ? 8.227 1.999 -20.740 1.00 94.31 110 ILE A CA 1
ATOM 814 C C . ILE A 1 110 ? 8.757 3.368 -21.188 1.00 94.31 110 ILE A C 1
ATOM 816 O O . ILE A 1 110 ? 8.489 4.385 -20.548 1.00 94.31 110 ILE A O 1
ATOM 820 N N . ASP A 1 111 ? 9.497 3.430 -22.292 1.00 93.94 111 ASP A N 1
ATOM 821 C CA . ASP A 1 111 ? 10.035 4.679 -22.834 1.00 93.94 111 ASP A CA 1
ATOM 822 C C . ASP A 1 111 ? 8.926 5.656 -23.228 1.00 93.94 111 ASP A C 1
ATOM 824 O O . ASP A 1 111 ? 9.038 6.845 -22.937 1.00 93.94 111 ASP A O 1
ATOM 828 N N . VAL A 1 112 ? 7.839 5.148 -23.812 1.00 95.25 112 VAL A N 1
ATOM 829 C CA . VAL A 1 112 ? 6.697 5.954 -24.264 1.00 95.25 112 VAL A CA 1
ATOM 830 C C . VAL A 1 112 ? 5.776 6.376 -23.116 1.00 95.25 112 VAL A C 1
ATOM 832 O O . VAL A 1 112 ? 5.278 7.497 -23.123 1.00 95.25 112 VAL A O 1
ATOM 835 N N . THR A 1 113 ? 5.514 5.493 -22.149 1.00 94.56 113 THR A N 1
ATOM 836 C CA . THR A 1 113 ? 4.413 5.680 -21.182 1.00 94.56 113 THR A CA 1
ATOM 837 C C . THR A 1 113 ? 4.853 6.153 -19.797 1.00 94.56 113 THR A C 1
ATOM 839 O O . THR A 1 113 ? 4.026 6.688 -19.058 1.00 94.56 113 THR A O 1
ATOM 842 N N . PHE A 1 114 ? 6.132 5.998 -19.431 1.00 95.75 114 PHE A N 1
ATOM 843 C CA . PHE A 1 114 ? 6.635 6.399 -18.113 1.00 95.75 114 PHE A CA 1
ATOM 844 C C . PHE A 1 114 ? 7.377 7.727 -18.178 1.00 95.75 114 PHE A C 1
ATOM 846 O O . PHE A 1 114 ? 8.449 7.829 -18.782 1.00 95.75 114 PHE A O 1
ATOM 853 N N . GLU A 1 115 ? 6.875 8.713 -17.446 1.00 95.12 115 GLU A N 1
ATOM 854 C CA . GLU A 1 115 ? 7.537 9.999 -17.243 1.00 95.12 115 GLU A CA 1
ATOM 855 C C . GLU A 1 115 ? 8.561 9.904 -16.095 1.00 95.12 115 GLU A C 1
ATOM 857 O O . GLU A 1 115 ? 8.356 10.426 -15.002 1.00 95.12 115 GLU A O 1
ATOM 862 N N . VAL A 1 116 ? 9.659 9.179 -16.336 1.00 94.44 116 VAL A N 1
ATOM 863 C CA . VAL A 1 116 ? 10.741 8.942 -15.362 1.00 94.44 116 VAL A CA 1
ATOM 864 C C . VAL A 1 116 ? 12.114 9.233 -15.979 1.00 94.44 116 VAL A C 1
ATOM 866 O O . VAL A 1 116 ? 12.273 9.090 -17.198 1.00 94.44 116 VAL A O 1
ATOM 869 N N . PRO A 1 117 ? 13.135 9.590 -15.176 1.00 94.19 117 PRO A N 1
ATOM 870 C CA . PRO A 1 117 ? 14.502 9.743 -15.667 1.00 94.19 117 PRO A CA 1
ATOM 871 C C . PRO A 1 117 ? 15.033 8.466 -16.331 1.00 94.19 117 PRO A C 1
ATOM 873 O O . PRO A 1 117 ? 14.666 7.352 -15.956 1.00 94.19 117 PRO A O 1
ATOM 876 N N . ALA A 1 118 ? 15.972 8.609 -17.272 1.00 93.12 118 ALA A N 1
ATOM 877 C CA . ALA A 1 118 ? 16.585 7.469 -17.964 1.00 93.12 118 ALA A CA 1
ATOM 878 C C . ALA A 1 118 ? 17.229 6.451 -16.998 1.00 93.12 118 ALA A C 1
ATOM 880 O O . ALA A 1 118 ? 17.198 5.249 -17.256 1.00 93.12 118 ALA A O 1
ATOM 881 N N . SER A 1 119 ? 17.761 6.916 -15.861 1.00 92.50 119 SER A N 1
ATOM 882 C CA . SER A 1 119 ? 18.321 6.062 -14.804 1.00 92.50 119 SER A CA 1
ATOM 883 C C . SER A 1 119 ? 17.292 5.129 -14.159 1.00 92.50 119 SER A C 1
ATOM 885 O O . SER A 1 119 ? 17.663 4.048 -13.713 1.00 92.50 119 SER A O 1
ATOM 887 N N . SER A 1 120 ? 16.016 5.519 -14.145 1.00 93.94 120 SER A N 1
ATOM 888 C CA . SER A 1 120 ? 14.922 4.783 -13.498 1.00 93.94 120 SER A CA 1
ATOM 889 C C . SER A 1 120 ? 14.273 3.745 -14.412 1.00 93.94 120 SER A C 1
ATOM 891 O O . SER A 1 120 ? 13.622 2.819 -13.935 1.00 93.94 120 SER A O 1
ATOM 893 N N . LYS A 1 121 ? 14.478 3.838 -15.734 1.00 93.50 121 LYS A N 1
ATOM 894 C CA . LYS A 1 121 ? 13.856 2.946 -16.732 1.00 93.50 121 LYS A CA 1
ATOM 895 C C . LYS A 1 121 ? 14.168 1.469 -16.480 1.00 93.50 121 LYS A C 1
ATOM 897 O O . LYS A 1 121 ? 13.299 0.618 -16.645 1.00 93.50 121 LYS A O 1
ATOM 902 N N . LYS A 1 122 ? 15.392 1.166 -16.035 1.00 89.69 122 LYS A N 1
ATOM 903 C CA . LYS A 1 122 ? 15.793 -0.201 -15.678 1.00 89.69 122 LYS A CA 1
ATOM 904 C C . LYS A 1 122 ? 15.066 -0.705 -14.429 1.00 89.69 122 LYS A C 1
ATOM 906 O O . LYS A 1 122 ? 14.613 -1.845 -14.433 1.00 89.69 122 LYS A O 1
ATOM 911 N N . SER A 1 123 ? 14.937 0.132 -13.400 1.00 90.56 123 SER A N 1
ATOM 912 C CA . SER A 1 123 ? 14.203 -0.206 -12.175 1.00 90.56 123 SER A CA 1
ATOM 913 C C . SER A 1 123 ? 12.730 -0.476 -12.482 1.00 90.56 123 SER A C 1
ATOM 915 O O . SER A 1 123 ? 12.193 -1.488 -12.050 1.00 90.56 123 SER A O 1
ATOM 917 N N . VAL A 1 124 ? 12.111 0.363 -13.320 1.00 94.00 124 VAL A N 1
ATOM 918 C CA . VAL A 1 124 ? 10.741 0.157 -13.816 1.00 94.00 124 VAL A CA 1
ATOM 919 C C . VAL A 1 124 ? 10.614 -1.177 -14.557 1.00 94.00 124 VAL A C 1
ATOM 921 O O . VAL A 1 124 ? 9.712 -1.952 -14.260 1.00 94.00 124 VAL A O 1
ATOM 924 N N . GLU A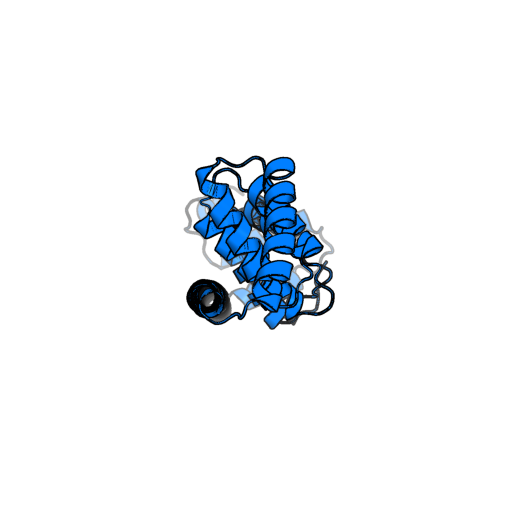 1 125 ? 11.524 -1.487 -15.488 1.00 91.81 125 GLU A N 1
ATOM 925 C CA . GLU A 1 125 ? 11.500 -2.767 -16.214 1.00 91.81 125 GLU A CA 1
ATOM 926 C C . GLU A 1 125 ? 11.578 -3.965 -15.255 1.00 91.81 125 GLU A C 1
ATOM 928 O O . GLU A 1 125 ? 10.856 -4.949 -15.419 1.00 91.81 125 GLU A O 1
ATOM 933 N N . GLN A 1 126 ? 12.448 -3.886 -14.246 1.00 88.50 126 GLN A N 1
ATOM 934 C CA . GLN A 1 126 ? 12.597 -4.935 -13.239 1.00 88.50 126 GLN A CA 1
ATOM 935 C C . GLN A 1 126 ? 11.362 -5.060 -12.344 1.00 88.50 126 GLN A C 1
ATOM 937 O O . GLN A 1 126 ? 10.989 -6.182 -12.009 1.00 88.50 126 GLN A O 1
ATOM 942 N N . ALA A 1 127 ? 10.716 -3.947 -11.994 1.00 91.56 127 ALA A N 1
ATOM 943 C CA . ALA A 1 127 ? 9.480 -3.945 -11.224 1.00 91.56 127 ALA A CA 1
ATOM 944 C C . ALA A 1 127 ? 8.344 -4.640 -11.991 1.00 91.56 127 ALA A C 1
ATOM 946 O O . ALA A 1 127 ? 7.758 -5.576 -11.454 1.00 91.56 127 ALA A O 1
ATOM 947 N N . VAL A 1 128 ? 8.120 -4.282 -13.266 1.00 92.19 128 VAL A N 1
ATOM 948 C CA . VAL A 1 128 ? 7.089 -4.912 -14.120 1.00 92.19 128 VAL A CA 1
ATOM 949 C C . VAL A 1 128 ? 7.283 -6.427 -14.195 1.00 92.19 128 VAL A C 1
ATOM 951 O O . VAL A 1 128 ? 6.368 -7.188 -13.903 1.00 92.19 128 VAL A O 1
ATOM 954 N N . ARG A 1 129 ? 8.503 -6.884 -14.497 1.00 87.00 129 ARG A N 1
ATOM 955 C CA . ARG A 1 129 ? 8.825 -8.325 -14.545 1.00 87.00 129 ARG A CA 1
ATOM 956 C C . ARG A 1 129 ? 8.726 -9.008 -13.190 1.00 87.00 129 ARG A C 1
ATOM 958 O O . ARG A 1 129 ? 8.497 -10.209 -13.110 1.00 87.00 129 ARG A O 1
ATOM 965 N N . GLY A 1 130 ? 8.985 -8.262 -12.123 1.00 84.31 130 GLY A N 1
ATOM 966 C CA . GLY A 1 130 ? 8.865 -8.780 -10.777 1.00 84.31 130 GLY A CA 1
ATOM 967 C C . GLY A 1 130 ? 7.411 -9.067 -10.408 1.00 84.31 130 GLY A C 1
ATOM 968 O O . GLY A 1 130 ? 7.117 -10.062 -9.756 1.00 84.31 130 GLY A O 1
ATOM 969 N N . ILE A 1 131 ? 6.492 -8.227 -10.869 1.00 87.44 131 ILE A N 1
ATOM 970 C CA . ILE A 1 131 ? 5.058 -8.391 -10.632 1.00 87.44 131 ILE A CA 1
ATOM 971 C C . ILE A 1 131 ? 4.513 -9.637 -11.352 1.00 87.44 131 ILE A C 1
ATOM 973 O O . ILE A 1 131 ? 3.741 -10.380 -10.752 1.00 87.44 131 ILE A O 1
ATOM 977 N N . GLU A 1 132 ? 4.994 -9.948 -12.564 1.00 82.69 132 GLU A N 1
ATOM 978 C CA . GLU A 1 132 ? 4.613 -11.174 -13.299 1.00 82.69 132 GLU A CA 1
ATOM 979 C C . GLU A 1 132 ? 4.851 -12.457 -12.486 1.00 82.69 132 GLU A C 1
ATOM 981 O O . GLU A 1 132 ? 4.109 -13.430 -12.609 1.00 82.69 132 GLU A O 1
ATOM 986 N N . ALA A 1 133 ? 5.870 -12.475 -11.620 1.00 81.56 133 ALA A N 1
ATOM 987 C CA . ALA A 1 133 ? 6.167 -13.635 -10.782 1.00 81.56 133 ALA A CA 1
ATOM 988 C C . ALA A 1 133 ? 5.084 -13.923 -9.726 1.00 81.56 133 ALA A C 1
ATOM 990 O O . ALA A 1 133 ? 5.034 -15.036 -9.203 1.00 81.56 133 ALA A O 1
ATOM 991 N N . TYR A 1 134 ? 4.223 -12.947 -9.432 1.00 80.25 134 TYR A N 1
ATOM 992 C CA . TYR A 1 134 ? 3.039 -13.127 -8.594 1.00 80.25 134 TYR A CA 1
ATOM 993 C C . TYR A 1 134 ? 1.823 -13.614 -9.392 1.00 80.25 134 TYR A C 1
ATOM 995 O O . TYR A 1 134 ? 0.822 -13.961 -8.790 1.00 80.25 134 TYR A O 1
ATOM 1003 N N . GLY A 1 135 ? 1.909 -13.720 -10.722 1.00 82.19 135 GLY A N 1
ATOM 1004 C CA . GLY A 1 135 ? 0.811 -14.191 -11.572 1.00 82.19 135 GLY A CA 1
ATOM 1005 C C . GLY A 1 135 ? -0.071 -13.083 -12.150 1.00 82.19 135 GLY A C 1
ATOM 1006 O O . GLY A 1 135 ? -1.073 -13.394 -12.787 1.00 82.19 135 GLY A O 1
ATOM 1007 N N . VAL A 1 136 ? 0.311 -11.818 -11.966 1.00 87.25 136 VAL A N 1
ATOM 1008 C CA . VAL A 1 136 ? -0.321 -10.660 -12.616 1.00 87.25 136 VAL A CA 1
ATOM 1009 C C . VAL A 1 136 ? 0.088 -10.616 -14.093 1.00 87.25 136 VAL A C 1
ATOM 1011 O O . VAL A 1 136 ? 1.257 -10.843 -14.420 1.00 87.25 136 VAL A O 1
ATOM 1014 N N . ASP A 1 137 ? -0.859 -10.325 -14.988 1.00 90.19 137 ASP A N 1
ATOM 1015 C CA . ASP A 1 137 ? -0.592 -10.224 -16.428 1.00 90.19 137 ASP A CA 1
ATOM 1016 C C . ASP A 1 137 ? 0.387 -9.081 -16.748 1.00 90.19 137 ASP A C 1
ATOM 1018 O O . ASP A 1 137 ? 0.398 -8.051 -16.080 1.00 90.19 137 ASP A O 1
ATOM 1022 N N . VAL A 1 138 ? 1.203 -9.230 -17.795 1.00 85.88 138 VAL A N 1
ATOM 1023 C CA . VAL A 1 138 ? 2.233 -8.244 -18.165 1.00 85.88 138 VAL A CA 1
ATOM 1024 C C . VAL A 1 138 ? 1.674 -6.849 -18.462 1.00 85.88 138 VAL A C 1
ATOM 1026 O O . VAL A 1 138 ? 2.313 -5.848 -18.129 1.00 85.88 138 VAL A O 1
ATOM 1029 N N . GLU A 1 139 ? 0.500 -6.747 -19.089 1.00 89.94 139 GLU A N 1
ATOM 1030 C CA . GLU A 1 139 ? -0.106 -5.451 -19.410 1.00 89.94 139 GLU A CA 1
ATOM 1031 C C . GLU A 1 139 ? -0.645 -4.775 -18.148 1.00 89.94 139 GLU A C 1
ATOM 1033 O O . GLU A 1 139 ? -0.471 -3.568 -17.967 1.00 89.94 139 GLU A O 1
ATOM 1038 N N . GLU A 1 140 ? -1.230 -5.561 -17.247 1.00 93.00 140 GLU A N 1
ATOM 1039 C CA . GLU A 1 140 ? -1.719 -5.099 -15.948 1.00 93.00 140 GLU A CA 1
ATOM 1040 C C . GLU A 1 140 ? -0.554 -4.696 -15.027 1.00 93.00 140 GLU A C 1
ATOM 1042 O O . GLU A 1 140 ? -0.562 -3.614 -14.436 1.00 93.00 140 GLU A O 1
ATOM 1047 N N . ALA A 1 141 ? 0.511 -5.502 -14.992 1.00 93.94 141 ALA A N 1
ATOM 1048 C CA . ALA A 1 141 ? 1.758 -5.220 -14.291 1.00 93.94 141 ALA A CA 1
ATOM 1049 C C . ALA A 1 141 ? 2.389 -3.910 -14.779 1.00 93.94 141 ALA A C 1
ATOM 1051 O O . ALA A 1 141 ? 2.820 -3.076 -13.974 1.00 93.94 141 ALA A O 1
ATOM 1052 N N . LEU A 1 142 ? 2.428 -3.704 -16.100 1.00 94.81 142 LEU A N 1
ATOM 1053 C CA . LEU A 1 142 ? 2.930 -2.480 -16.713 1.00 94.81 142 LEU A CA 1
ATOM 1054 C C . LEU A 1 142 ? 2.082 -1.267 -16.320 1.00 94.81 142 LEU A C 1
ATOM 1056 O O . LEU A 1 142 ? 2.648 -0.253 -15.908 1.00 94.81 142 LEU A O 1
ATOM 1060 N N . GLU A 1 143 ? 0.755 -1.356 -16.431 1.00 96.75 143 GLU A N 1
ATOM 1061 C CA . GLU A 1 143 ? -0.155 -0.254 -16.101 1.00 96.75 143 GLU A CA 1
ATOM 1062 C C . GLU A 1 143 ? -0.122 0.093 -14.609 1.00 96.75 143 GLU A C 1
ATOM 1064 O O . GLU A 1 143 ? 0.016 1.269 -14.267 1.00 96.75 143 GLU A O 1
ATOM 1069 N N . GLY A 1 144 ? -0.163 -0.894 -13.712 1.00 96.75 144 GLY A N 1
ATOM 1070 C CA . GLY A 1 144 ? -0.062 -0.651 -12.272 1.00 96.75 144 GLY A CA 1
ATOM 1071 C C . GLY A 1 144 ? 1.292 -0.054 -11.879 1.00 96.75 144 GLY A C 1
ATOM 1072 O O . GLY A 1 144 ? 1.344 0.913 -11.117 1.00 96.75 144 GLY A O 1
ATOM 1073 N N . THR A 1 145 ? 2.394 -0.521 -12.483 1.00 97.12 145 THR A N 1
ATOM 1074 C CA . THR A 1 145 ? 3.722 0.096 -12.288 1.00 97.12 145 THR A CA 1
ATOM 1075 C C . THR A 1 145 ? 3.747 1.534 -12.801 1.00 97.12 145 THR A C 1
ATOM 1077 O O . THR A 1 145 ? 4.250 2.434 -12.125 1.00 97.12 145 THR A O 1
ATOM 1080 N N . ARG A 1 146 ? 3.163 1.797 -13.974 1.00 97.81 146 ARG A N 1
ATOM 1081 C CA . ARG A 1 146 ? 3.068 3.149 -14.543 1.00 97.81 146 ARG A CA 1
ATOM 1082 C C . ARG A 1 146 ? 2.287 4.077 -13.628 1.00 97.81 146 ARG A C 1
ATOM 1084 O O . ARG A 1 146 ? 2.737 5.195 -13.370 1.00 97.81 146 ARG A O 1
ATOM 1091 N N . ARG A 1 147 ? 1.147 3.611 -13.120 1.00 98.12 147 ARG A N 1
ATOM 1092 C CA . ARG A 1 147 ? 0.298 4.345 -12.183 1.00 98.12 147 ARG A CA 1
ATOM 1093 C C . ARG A 1 147 ? 1.044 4.654 -10.890 1.00 98.12 147 ARG A C 1
ATOM 1095 O O . ARG A 1 147 ? 1.089 5.819 -10.508 1.00 98.12 147 ARG A O 1
ATOM 1102 N N . GLN A 1 148 ? 1.717 3.672 -10.288 1.00 97.88 148 GLN A N 1
ATOM 1103 C CA . GLN A 1 148 ? 2.480 3.884 -9.056 1.00 97.88 148 GLN A CA 1
ATOM 1104 C C . GLN A 1 148 ? 3.552 4.970 -9.224 1.00 97.88 148 GLN A C 1
ATOM 1106 O O . GLN A 1 148 ? 3.604 5.906 -8.425 1.00 97.88 148 GLN A O 1
ATOM 1111 N N . TRP A 1 149 ? 4.374 4.897 -10.278 1.00 96.94 149 TRP A N 1
ATOM 1112 C CA . TRP A 1 149 ? 5.416 5.902 -10.532 1.00 96.94 149 TRP A CA 1
ATOM 1113 C C . TRP A 1 149 ? 4.839 7.284 -10.864 1.00 96.94 149 TRP A C 1
ATOM 1115 O O . TRP A 1 149 ? 5.458 8.299 -10.546 1.00 96.94 149 TRP A O 1
ATOM 1125 N N . ALA A 1 150 ? 3.659 7.343 -11.485 1.00 97.31 150 ALA A N 1
ATOM 1126 C CA . ALA A 1 150 ? 2.978 8.600 -11.778 1.00 97.31 150 ALA A CA 1
ATOM 1127 C C . ALA A 1 150 ? 2.372 9.256 -10.525 1.00 97.31 150 ALA A C 1
ATOM 1129 O O . ALA A 1 150 ? 2.452 10.478 -10.396 1.00 97.31 150 ALA A O 1
ATOM 1130 N N . LEU A 1 151 ? 1.801 8.466 -9.610 1.00 96.69 151 LEU A N 1
ATOM 1131 C CA . LEU A 1 151 ? 1.228 8.943 -8.345 1.00 96.69 151 LEU A CA 1
ATOM 1132 C C . LEU A 1 151 ? 2.313 9.327 -7.326 1.00 96.69 151 LEU A C 1
ATOM 1134 O O . LEU A 1 151 ? 2.132 10.256 -6.547 1.00 96.69 151 LEU A O 1
ATOM 1138 N N . ASN A 1 152 ? 3.468 8.655 -7.362 1.00 94.88 152 ASN A N 1
ATOM 1139 C CA . ASN A 1 152 ? 4.529 8.778 -6.358 1.00 94.88 152 ASN A CA 1
ATOM 1140 C C . ASN A 1 152 ? 5.862 9.249 -6.963 1.00 94.88 152 ASN A C 1
ATOM 1142 O O . ASN A 1 152 ? 6.927 8.694 -6.687 1.00 94.88 152 ASN A O 1
ATOM 1146 N N . LYS A 1 153 ? 5.816 10.311 -7.782 1.00 93.38 153 LYS A N 1
ATOM 1147 C CA . LYS A 1 153 ? 6.985 10.868 -8.499 1.00 93.38 153 LYS A CA 1
ATOM 1148 C C . LYS A 1 153 ? 8.149 11.294 -7.594 1.00 93.38 153 LYS A C 1
ATOM 1150 O O . LYS A 1 153 ? 9.282 11.381 -8.057 1.00 93.38 153 LYS A O 1
ATOM 1155 N N . THR A 1 154 ? 7.873 11.624 -6.335 1.00 89.31 154 THR A N 1
ATOM 1156 C CA . THR A 1 154 ? 8.869 12.104 -5.360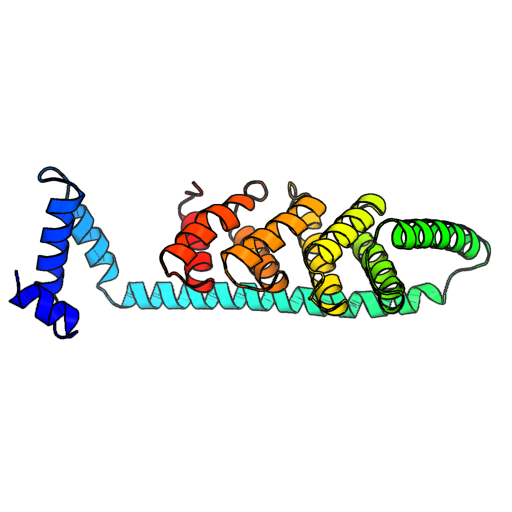 1.00 89.31 154 THR A CA 1
ATOM 1157 C C . THR A 1 154 ? 9.451 10.989 -4.491 1.00 89.31 154 THR A C 1
ATOM 1159 O O . THR A 1 154 ? 10.373 11.237 -3.713 1.00 89.31 154 THR A O 1
ATOM 1162 N N . VAL A 1 155 ? 8.931 9.768 -4.619 1.00 91.12 155 VAL A N 1
ATOM 1163 C CA . VAL A 1 155 ? 9.376 8.581 -3.887 1.00 91.12 155 VAL A CA 1
ATOM 1164 C C . VAL A 1 155 ? 10.478 7.871 -4.685 1.00 91.12 155 VAL A C 1
ATOM 1166 O O . VAL A 1 155 ? 10.557 7.991 -5.906 1.00 91.12 155 VAL A O 1
ATOM 1169 N N . SER A 1 156 ? 11.376 7.153 -4.002 1.00 94.12 156 SER A N 1
ATOM 1170 C CA . SER A 1 156 ? 12.474 6.441 -4.666 1.00 94.12 156 SER A CA 1
ATOM 1171 C C . SER A 1 156 ? 11.975 5.268 -5.517 1.00 94.12 156 SER A C 1
ATOM 1173 O O . SER A 1 156 ? 10.966 4.641 -5.196 1.00 94.12 156 SER A O 1
ATOM 1175 N N . ASP A 1 157 ? 12.728 4.910 -6.563 1.00 93.75 157 ASP A N 1
ATOM 1176 C CA . ASP A 1 157 ? 12.424 3.735 -7.395 1.00 93.75 157 ASP A CA 1
ATOM 1177 C C . ASP A 1 157 ? 12.337 2.447 -6.568 1.00 93.75 157 ASP A C 1
ATOM 1179 O O . ASP A 1 157 ? 11.482 1.605 -6.827 1.00 93.75 157 ASP A O 1
ATOM 1183 N N . THR A 1 158 ? 13.192 2.299 -5.552 1.00 91.19 158 THR A N 1
ATOM 1184 C CA . THR A 1 158 ? 13.160 1.154 -4.633 1.00 91.19 158 THR A CA 1
ATOM 1185 C C . THR A 1 158 ? 11.847 1.101 -3.859 1.00 91.19 158 THR A C 1
ATOM 1187 O O . THR A 1 158 ? 11.205 0.061 -3.837 1.00 91.19 158 THR A O 1
ATOM 1190 N N . ALA A 1 159 ? 11.403 2.217 -3.276 1.00 92.38 159 ALA A N 1
ATOM 1191 C CA . ALA A 1 159 ? 10.136 2.244 -2.550 1.00 92.38 159 ALA A CA 1
ATOM 1192 C C . ALA A 1 159 ? 8.942 2.017 -3.492 1.00 92.38 159 ALA A C 1
ATOM 1194 O O . ALA A 1 159 ? 8.072 1.207 -3.188 1.00 92.38 159 ALA A O 1
ATOM 1195 N N . ASN A 1 160 ? 8.929 2.632 -4.679 1.00 95.88 160 ASN A N 1
ATOM 1196 C CA . ASN A 1 160 ? 7.902 2.352 -5.686 1.00 95.88 160 ASN A CA 1
ATOM 1197 C C . ASN A 1 160 ? 7.886 0.871 -6.106 1.00 95.88 160 ASN A C 1
ATOM 1199 O O . ASN A 1 160 ? 6.809 0.305 -6.273 1.00 95.88 160 ASN A O 1
ATOM 1203 N N . THR A 1 161 ? 9.054 0.224 -6.205 1.00 93.62 161 THR A N 1
ATOM 1204 C CA . THR A 1 161 ? 9.178 -1.216 -6.497 1.00 93.62 161 THR A CA 1
ATOM 1205 C C . THR A 1 161 ? 8.593 -2.073 -5.376 1.00 93.62 161 THR A C 1
ATOM 1207 O O . THR A 1 161 ? 7.807 -2.980 -5.650 1.00 93.62 161 THR A O 1
ATOM 1210 N N . SER A 1 162 ? 8.914 -1.766 -4.117 1.00 92.50 162 SER A N 1
ATOM 1211 C CA . SER A 1 162 ? 8.331 -2.442 -2.952 1.00 92.50 162 SER A CA 1
ATOM 1212 C C . SER A 1 162 ? 6.809 -2.324 -2.926 1.00 92.50 162 SER A C 1
ATOM 1214 O O . SER A 1 162 ? 6.119 -3.310 -2.676 1.00 92.50 162 SER A O 1
ATOM 1216 N N . ILE A 1 163 ? 6.279 -1.134 -3.226 1.00 95.38 163 ILE A N 1
ATOM 1217 C CA . ILE A 1 163 ? 4.837 -0.860 -3.226 1.00 95.38 163 ILE A CA 1
ATOM 1218 C C . ILE A 1 163 ? 4.129 -1.708 -4.285 1.00 95.38 163 ILE A C 1
ATOM 1220 O O . ILE A 1 163 ? 3.179 -2.414 -3.954 1.00 95.38 163 ILE A O 1
ATOM 1224 N N . VAL A 1 164 ? 4.606 -1.718 -5.536 1.00 96.19 164 VAL A N 1
ATOM 1225 C CA . VAL A 1 164 ? 3.953 -2.519 -6.588 1.00 96.19 164 VAL A CA 1
ATOM 1226 C C . VAL A 1 164 ? 4.058 -4.019 -6.345 1.00 96.19 164 VAL A C 1
ATOM 1228 O O . VAL A 1 164 ? 3.108 -4.742 -6.625 1.00 96.19 164 VAL A O 1
ATOM 1231 N N . LYS A 1 165 ? 5.163 -4.506 -5.770 1.00 93.00 165 LYS A N 1
ATOM 1232 C CA . LYS A 1 165 ? 5.281 -5.918 -5.379 1.00 93.00 165 LYS A CA 1
ATOM 1233 C C . LYS A 1 165 ? 4.325 -6.268 -4.238 1.00 93.00 165 LYS A C 1
ATOM 1235 O O . LYS A 1 165 ? 3.693 -7.319 -4.283 1.00 93.00 165 LYS A O 1
ATOM 1240 N N . GLY A 1 166 ? 4.192 -5.391 -3.241 1.00 94.81 166 GLY A N 1
ATOM 1241 C CA . GLY A 1 166 ? 3.239 -5.562 -2.143 1.00 94.81 166 GLY A CA 1
ATOM 1242 C C . GLY A 1 166 ? 1.794 -5.599 -2.639 1.00 94.81 166 GLY A C 1
ATOM 1243 O O . GLY A 1 166 ? 1.053 -6.518 -2.298 1.00 94.81 166 GLY A O 1
ATOM 1244 N N . ALA A 1 167 ? 1.418 -4.665 -3.514 1.00 97.06 167 ALA A N 1
ATOM 1245 C CA . ALA A 1 167 ? 0.096 -4.639 -4.131 1.00 97.06 167 ALA A CA 1
ATOM 1246 C C . ALA A 1 167 ? -0.170 -5.881 -5.001 1.00 97.06 167 ALA A C 1
ATOM 1248 O O . ALA A 1 167 ? -1.245 -6.470 -4.909 1.00 97.06 167 ALA A O 1
ATOM 1249 N N . ALA A 1 168 ? 0.810 -6.343 -5.785 1.00 95.38 168 ALA A N 1
ATOM 1250 C CA . ALA A 1 168 ? 0.685 -7.572 -6.573 1.00 95.38 168 ALA A CA 1
ATOM 1251 C C . ALA A 1 168 ? 0.473 -8.805 -5.679 1.00 95.38 168 ALA A C 1
ATOM 1253 O O . ALA A 1 168 ? -0.386 -9.643 -5.953 1.00 95.38 168 ALA A O 1
ATOM 1254 N N . ALA A 1 169 ? 1.212 -8.893 -4.569 1.00 93.81 169 ALA A N 1
ATOM 1255 C CA . ALA A 1 169 ? 1.061 -9.977 -3.607 1.00 93.81 169 ALA A CA 1
ATOM 1256 C C . ALA A 1 169 ? -0.330 -9.981 -2.949 1.00 93.81 169 ALA A C 1
ATOM 1258 O O . ALA A 1 169 ? -0.927 -11.047 -2.816 1.00 93.81 169 ALA A O 1
ATOM 1259 N N . ILE A 1 170 ? -0.858 -8.814 -2.560 1.00 95.44 170 ILE A N 1
ATOM 1260 C CA . ILE A 1 170 ? -2.200 -8.696 -1.964 1.00 95.44 170 ILE A CA 1
ATOM 1261 C C . ILE A 1 170 ? -3.284 -9.029 -2.998 1.00 95.44 170 ILE A C 1
ATOM 1263 O O . ILE A 1 170 ? -4.100 -9.911 -2.745 1.00 95.44 170 ILE A O 1
ATOM 1267 N N . SER A 1 171 ? -3.275 -8.373 -4.161 1.00 96.06 171 SER A N 1
ATOM 1268 C CA . SER A 1 171 ? -4.300 -8.569 -5.206 1.00 96.06 171 SER A CA 1
ATOM 1269 C C . SER A 1 171 ? -4.371 -10.009 -5.717 1.00 96.06 171 SER A C 1
ATOM 1271 O O . SER A 1 171 ? -5.449 -10.525 -5.987 1.00 96.06 171 SER A O 1
ATOM 1273 N N . THR A 1 172 ? -3.239 -10.714 -5.758 1.00 93.06 172 THR A N 1
ATOM 1274 C CA . THR A 1 172 ? -3.224 -12.145 -6.099 1.00 93.06 172 THR A CA 1
ATOM 1275 C C . THR A 1 172 ? -3.747 -13.022 -4.951 1.00 93.06 172 THR A C 1
ATOM 1277 O O . THR A 1 172 ? -4.359 -14.064 -5.187 1.00 93.06 172 THR A O 1
ATOM 1280 N N . ALA A 1 173 ? -3.490 -12.644 -3.694 1.00 93.62 173 ALA A N 1
ATOM 1281 C CA . ALA A 1 173 ? -3.868 -13.440 -2.526 1.00 93.62 173 ALA A CA 1
ATOM 1282 C C . ALA A 1 173 ? -5.363 -13.345 -2.176 1.00 93.62 173 ALA A C 1
ATOM 1284 O O . ALA A 1 173 ? -5.915 -14.301 -1.626 1.00 93.62 173 ALA A O 1
ATOM 1285 N N . TYR A 1 174 ? -6.014 -12.223 -2.488 1.00 93.38 174 TYR A N 1
ATOM 1286 C CA . TYR A 1 174 ? -7.419 -11.972 -2.176 1.00 93.38 174 TYR A CA 1
ATOM 1287 C C . TYR A 1 174 ? -8.230 -11.779 -3.457 1.00 93.38 174 TYR A C 1
ATOM 1289 O O . TYR A 1 174 ? -8.025 -10.831 -4.210 1.00 93.38 174 TYR A O 1
ATOM 1297 N N . ALA A 1 175 ? -9.191 -12.674 -3.691 1.00 91.44 175 ALA A N 1
ATOM 1298 C CA . ALA A 1 175 ? -10.106 -12.542 -4.819 1.00 91.44 175 ALA A CA 1
ATOM 1299 C C . ALA A 1 175 ? -10.952 -11.264 -4.696 1.00 91.44 175 ALA A C 1
ATOM 1301 O O . ALA A 1 175 ? -11.420 -10.936 -3.608 1.00 91.44 175 ALA A O 1
ATOM 1302 N N . GLY A 1 176 ? -11.191 -10.596 -5.827 1.00 90.31 176 GLY A N 1
ATOM 1303 C CA . GLY A 1 176 ? -11.996 -9.372 -5.890 1.00 90.31 176 GLY A CA 1
ATOM 1304 C C . GLY A 1 176 ? -11.192 -8.074 -5.813 1.00 90.31 176 GLY A C 1
ATOM 1305 O O . GLY A 1 176 ? -11.782 -7.022 -6.011 1.00 90.31 176 GLY A O 1
ATOM 1306 N N . ILE A 1 177 ? -9.875 -8.144 -5.596 1.00 96.00 177 ILE A N 1
ATOM 1307 C CA . ILE A 1 177 ? -8.992 -6.973 -5.631 1.00 96.00 177 ILE A CA 1
ATOM 1308 C C . ILE A 1 177 ? -8.341 -6.854 -7.014 1.00 96.00 177 ILE A C 1
ATOM 1310 O O . ILE A 1 177 ? -7.586 -7.740 -7.417 1.00 96.00 177 ILE A O 1
ATOM 1314 N N . ASP A 1 178 ? -8.590 -5.749 -7.720 1.00 96.25 178 ASP A N 1
ATOM 1315 C CA . ASP A 1 178 ? -7.864 -5.389 -8.945 1.00 96.25 178 ASP A CA 1
ATOM 1316 C C . ASP A 1 178 ? -6.495 -4.789 -8.589 1.00 96.25 178 ASP A C 1
ATOM 1318 O O . ASP A 1 178 ? -6.379 -3.922 -7.717 1.00 96.25 178 ASP A O 1
ATOM 1322 N N . PHE A 1 179 ? -5.426 -5.247 -9.248 1.00 96.81 179 PHE A N 1
ATOM 1323 C CA . PHE A 1 179 ? -4.070 -4.798 -8.920 1.00 96.81 179 PHE A CA 1
ATOM 1324 C C . PHE A 1 179 ? -3.895 -3.292 -9.155 1.00 96.81 179 PHE A C 1
ATOM 1326 O O . PHE A 1 179 ? -3.251 -2.600 -8.362 1.00 96.81 179 PHE A O 1
ATOM 1333 N N . THR A 1 180 ? -4.455 -2.764 -10.244 1.00 96.75 180 THR A N 1
ATOM 1334 C CA . THR A 1 180 ? -4.296 -1.354 -10.608 1.00 96.75 180 THR A CA 1
ATOM 1335 C C . THR A 1 180 ? -5.148 -0.434 -9.734 1.00 96.75 180 THR A C 1
ATOM 1337 O O . THR A 1 180 ? -4.727 0.695 -9.453 1.00 96.75 180 THR A O 1
ATOM 1340 N N . GLU A 1 181 ? -6.319 -0.900 -9.300 1.00 96.94 181 GLU A N 1
ATOM 1341 C CA . GLU A 1 181 ? -7.181 -0.239 -8.317 1.00 96.94 181 GLU A CA 1
ATOM 1342 C C . GLU A 1 181 ? -6.506 -0.189 -6.949 1.00 96.94 181 GLU A C 1
ATOM 1344 O O . GLU A 1 181 ? -6.327 0.902 -6.413 1.00 96.94 181 GLU A O 1
ATOM 1349 N N . LEU A 1 182 ? -5.956 -1.307 -6.464 1.00 97.88 182 LEU A N 1
ATOM 1350 C CA . LEU A 1 182 ? -5.255 -1.346 -5.179 1.00 97.88 182 LEU A CA 1
ATOM 1351 C C . LEU A 1 182 ? -4.079 -0.355 -5.114 1.00 97.88 182 LEU A C 1
ATOM 1353 O O . LEU A 1 182 ? -3.801 0.219 -4.059 1.00 97.88 182 LEU A O 1
ATOM 1357 N N . ILE A 1 183 ? -3.372 -0.124 -6.227 1.00 98.00 183 ILE A N 1
ATOM 1358 C CA . ILE A 1 183 ? -2.322 0.907 -6.311 1.00 98.00 183 ILE A CA 1
ATOM 1359 C C . ILE A 1 183 ? -2.891 2.313 -6.087 1.00 98.00 183 ILE A C 1
ATOM 1361 O O . ILE A 1 183 ? -2.276 3.121 -5.383 1.00 98.00 183 ILE A O 1
ATOM 1365 N N . GLN A 1 184 ? -4.040 2.610 -6.696 1.00 97.25 184 GLN A N 1
ATOM 1366 C CA . GLN A 1 184 ? -4.727 3.890 -6.554 1.00 97.25 184 GLN A CA 1
ATOM 1367 C C . GLN A 1 184 ? -5.236 4.064 -5.117 1.00 97.25 184 GLN A C 1
ATOM 1369 O O . GLN A 1 184 ? -4.878 5.041 -4.462 1.00 97.25 184 GLN A O 1
ATOM 1374 N N . GLU A 1 185 ? -5.961 3.076 -4.596 1.00 97.06 185 GLU A N 1
ATOM 1375 C CA . GLU A 1 185 ? -6.513 3.083 -3.238 1.00 97.06 185 GLU A CA 1
ATOM 1376 C C . GLU A 1 185 ? -5.417 3.204 -2.178 1.00 97.06 185 GLU A C 1
ATOM 1378 O O . GLU A 1 185 ? -5.510 4.020 -1.267 1.00 97.06 185 GLU A O 1
ATOM 1383 N N . SER A 1 186 ? -4.312 2.467 -2.321 1.00 97.69 186 SER A N 1
ATOM 1384 C CA . SER A 1 186 ? -3.183 2.566 -1.388 1.00 97.69 186 SER A CA 1
ATOM 1385 C C . SER A 1 186 ? -2.559 3.960 -1.379 1.00 97.69 186 SER A C 1
ATOM 1387 O O . SER A 1 186 ? -2.047 4.401 -0.348 1.00 97.69 186 SER A O 1
ATOM 1389 N N . ASN A 1 187 ? -2.581 4.666 -2.514 1.00 97.69 187 ASN A N 1
ATOM 1390 C CA . ASN A 1 187 ? -2.138 6.053 -2.569 1.00 97.69 187 ASN A CA 1
ATOM 1391 C C . ASN A 1 187 ? -3.128 7.002 -1.894 1.00 97.69 187 ASN A C 1
ATOM 1393 O O . ASN A 1 187 ? -2.703 7.880 -1.148 1.00 97.69 187 ASN A O 1
ATOM 1397 N N . GLU A 1 188 ? -4.423 6.814 -2.121 1.00 97.56 188 GLU A N 1
ATOM 1398 C CA . GLU A 1 188 ? -5.482 7.611 -1.499 1.00 97.56 188 GLU A CA 1
ATOM 1399 C C . GLU A 1 188 ? -5.494 7.435 0.021 1.00 97.56 188 GLU A C 1
ATOM 1401 O O . GLU A 1 188 ? -5.429 8.424 0.748 1.00 97.56 188 GLU A O 1
ATOM 1406 N N . ILE A 1 189 ? -5.429 6.194 0.507 1.00 97.50 189 ILE A N 1
ATOM 1407 C CA . ILE A 1 189 ? -5.301 5.861 1.930 1.00 97.50 189 ILE A CA 1
ATOM 1408 C C . ILE A 1 189 ? -4.027 6.478 2.516 1.00 97.50 189 ILE A C 1
ATOM 1410 O O . ILE A 1 189 ? -4.070 7.094 3.581 1.00 97.50 189 ILE A O 1
ATOM 1414 N N . GLY A 1 190 ? -2.889 6.351 1.825 1.00 96.44 190 GLY A N 1
ATOM 1415 C CA . GLY A 1 190 ? -1.632 6.970 2.250 1.00 96.44 190 GLY A CA 1
ATOM 1416 C C . GLY A 1 190 ? -1.763 8.485 2.430 1.00 96.44 190 GLY A C 1
ATOM 1417 O O . GLY A 1 190 ? -1.357 9.029 3.458 1.00 96.44 190 GLY A O 1
ATOM 1418 N N . ASN A 1 191 ? -2.395 9.156 1.467 1.00 95.88 191 ASN A N 1
ATOM 1419 C CA . ASN A 1 191 ? -2.620 10.598 1.500 1.00 95.88 191 ASN A CA 1
ATOM 1420 C C . ASN A 1 191 ? -3.591 11.019 2.616 1.00 95.88 191 ASN A C 1
ATOM 1422 O O . ASN A 1 191 ? -3.279 11.948 3.360 1.00 95.88 191 ASN A O 1
ATOM 1426 N N . GLU A 1 192 ? -4.736 10.346 2.753 1.00 96.38 192 GLU A N 1
ATOM 1427 C CA . GLU A 1 192 ? -5.768 10.691 3.743 1.00 96.38 192 GLU A CA 1
ATOM 1428 C C . GLU A 1 192 ? -5.297 10.444 5.183 1.00 96.38 192 GLU A C 1
ATOM 1430 O O . GLU A 1 192 ? -5.598 11.241 6.072 1.00 96.38 192 GLU A O 1
ATOM 1435 N N . LEU A 1 193 ? -4.507 9.388 5.413 1.00 95.00 193 LEU A N 1
ATOM 1436 C CA . LEU A 1 193 ? -3.988 9.037 6.741 1.00 95.00 193 LEU A CA 1
ATOM 1437 C C . LEU A 1 193 ? -2.626 9.669 7.059 1.00 95.00 193 LEU A C 1
ATOM 1439 O O . LEU A 1 193 ? -2.148 9.568 8.190 1.00 95.00 193 LEU A O 1
ATOM 1443 N N . GLY A 1 194 ? -1.973 10.301 6.080 1.00 94.62 194 GLY A N 1
ATOM 1444 C CA . GLY A 1 194 ? -0.635 10.871 6.244 1.00 94.62 194 GLY A CA 1
ATOM 1445 C C . GLY A 1 194 ? 0.463 9.818 6.441 1.00 94.62 194 GLY A C 1
ATOM 1446 O O . GLY A 1 194 ? 1.430 10.061 7.167 1.00 94.62 194 GLY A O 1
ATOM 1447 N N . VAL A 1 195 ? 0.326 8.651 5.807 1.00 94.06 195 VAL A N 1
ATOM 1448 C CA . VAL A 1 195 ? 1.291 7.540 5.858 1.00 94.06 195 VAL A CA 1
ATOM 1449 C C . VAL A 1 195 ? 1.862 7.237 4.472 1.00 94.06 195 VAL A C 1
ATOM 1451 O O . VAL A 1 195 ? 1.381 7.720 3.452 1.00 94.06 195 VAL A O 1
ATOM 1454 N N . THR A 1 196 ? 2.925 6.436 4.404 1.00 95.25 196 THR A N 1
ATOM 1455 C CA . THR A 1 196 ? 3.458 5.996 3.107 1.00 95.25 196 THR A CA 1
ATOM 1456 C C . THR A 1 196 ? 2.523 4.975 2.455 1.00 95.25 196 THR A C 1
ATOM 1458 O O . THR A 1 196 ? 1.837 4.228 3.150 1.00 95.25 196 THR A O 1
ATOM 1461 N N . ASN A 1 197 ? 2.564 4.853 1.126 1.00 96.25 197 ASN A N 1
ATOM 1462 C CA . ASN A 1 197 ? 1.872 3.774 0.409 1.00 96.25 197 ASN A CA 1
ATOM 1463 C C . ASN A 1 197 ? 2.263 2.368 0.922 1.00 96.25 197 ASN A C 1
ATOM 1465 O O . ASN A 1 197 ? 1.425 1.475 0.944 1.00 96.25 197 ASN A O 1
ATOM 1469 N N . GLU A 1 198 ? 3.514 2.156 1.363 1.00 93.00 198 GLU A N 1
ATOM 1470 C CA . GLU A 1 198 ? 3.924 0.885 1.993 1.00 93.00 198 GLU A CA 1
ATOM 1471 C C . GLU A 1 198 ? 3.144 0.625 3.292 1.00 93.00 198 GLU A C 1
ATOM 1473 O O . GLU A 1 198 ? 2.665 -0.486 3.518 1.00 93.00 198 GLU A O 1
ATOM 1478 N N . SER A 1 199 ? 2.995 1.649 4.139 1.00 93.44 199 SER A N 1
ATOM 1479 C CA . SER A 1 199 ? 2.199 1.560 5.365 1.00 93.44 199 SER A CA 1
ATOM 1480 C C . SER A 1 199 ? 0.707 1.396 5.067 1.00 93.44 199 SER A C 1
ATOM 1482 O O . SER A 1 199 ? 0.037 0.645 5.770 1.00 93.44 199 SER A O 1
ATOM 1484 N N . ALA A 1 200 ? 0.195 2.034 4.012 1.00 96.81 200 ALA A N 1
ATOM 1485 C CA . ALA A 1 200 ? -1.181 1.854 3.556 1.00 96.81 200 ALA A CA 1
ATOM 1486 C C . ALA A 1 200 ? -1.443 0.407 3.098 1.00 96.81 200 ALA A C 1
ATOM 1488 O O . ALA A 1 200 ? -2.390 -0.218 3.563 1.00 96.81 200 ALA A O 1
ATOM 1489 N N . LEU A 1 201 ? -0.559 -0.186 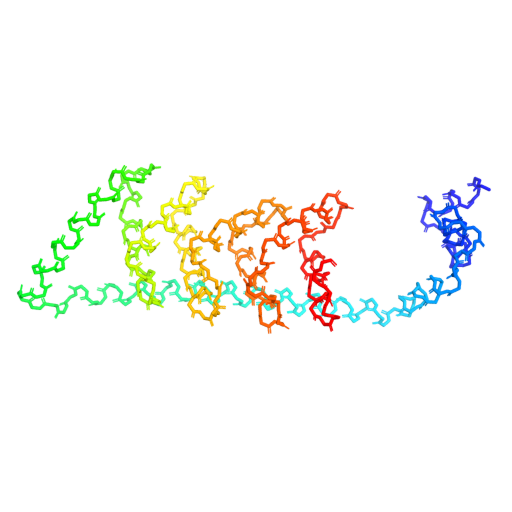2.288 1.00 97.00 201 LEU A N 1
ATOM 1490 C CA . LEU A 1 201 ? -0.659 -1.601 1.897 1.00 97.00 201 LEU A CA 1
ATOM 1491 C C . LEU A 1 201 ? -0.580 -2.549 3.101 1.00 97.00 201 LEU A C 1
ATOM 1493 O O . LEU A 1 201 ? -1.278 -3.563 3.154 1.00 97.00 201 LEU A O 1
ATOM 1497 N N . ALA A 1 202 ? 0.264 -2.233 4.084 1.00 93.38 202 ALA A N 1
ATOM 1498 C CA . ALA A 1 202 ? 0.356 -3.000 5.322 1.00 93.38 202 ALA A CA 1
ATOM 1499 C C . ALA A 1 202 ? -0.936 -2.925 6.155 1.00 93.38 202 ALA A C 1
ATOM 1501 O O . ALA A 1 202 ? -1.377 -3.950 6.678 1.00 93.38 202 ALA A O 1
ATOM 1502 N N . LEU A 1 203 ? -1.550 -1.741 6.244 1.00 94.44 203 LEU A N 1
ATOM 1503 C CA . LEU A 1 203 ? -2.860 -1.522 6.858 1.00 94.44 203 LEU A CA 1
ATOM 1504 C C . LEU A 1 203 ? -3.943 -2.346 6.154 1.00 94.44 203 LEU A C 1
ATOM 1506 O O . LEU A 1 203 ? -4.640 -3.112 6.816 1.00 94.44 203 LEU A O 1
ATOM 1510 N N . ILE A 1 204 ? -4.039 -2.230 4.827 1.00 95.94 204 ILE A N 1
ATOM 1511 C CA . ILE A 1 204 ? -5.004 -2.965 4.001 1.00 95.94 204 ILE A CA 1
ATOM 1512 C C . ILE A 1 204 ? -4.860 -4.468 4.23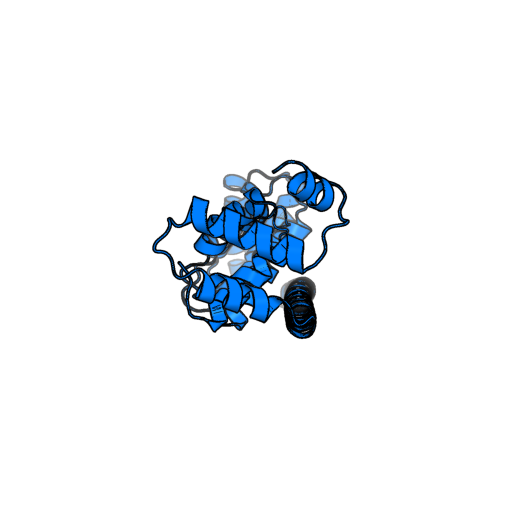8 1.00 95.94 204 ILE A C 1
ATOM 1514 O O . ILE A 1 204 ? -5.829 -5.132 4.587 1.00 95.94 204 ILE A O 1
ATOM 1518 N N . ASN A 1 205 ? -3.644 -5.014 4.141 1.00 95.19 205 ASN A N 1
ATOM 1519 C CA . ASN A 1 205 ? -3.419 -6.443 4.361 1.00 95.19 205 ASN A CA 1
ATOM 1520 C C . ASN A 1 205 ? -3.790 -6.886 5.787 1.00 95.19 205 ASN A C 1
ATOM 1522 O O . ASN A 1 205 ? -4.313 -7.983 5.970 1.00 95.19 205 ASN A O 1
ATOM 1526 N N . ALA A 1 206 ? -3.525 -6.055 6.800 1.00 91.00 206 ALA A N 1
ATOM 1527 C CA . ALA A 1 206 ? -3.918 -6.355 8.174 1.00 91.00 206 ALA A CA 1
ATOM 1528 C C . ALA A 1 206 ? -5.449 -6.391 8.331 1.00 91.00 206 ALA A C 1
ATOM 1530 O O . ALA A 1 206 ? -5.968 -7.318 8.948 1.00 91.00 206 ALA A O 1
ATOM 1531 N N . LEU A 1 207 ? -6.172 -5.442 7.730 1.00 90.44 207 LEU A N 1
ATOM 1532 C CA . LEU A 1 207 ? -7.637 -5.406 7.746 1.00 90.44 207 LEU A CA 1
ATOM 1533 C C . LEU A 1 207 ? -8.247 -6.578 6.961 1.00 90.44 207 LEU A C 1
ATOM 1535 O O . LEU A 1 207 ? -9.136 -7.258 7.472 1.00 90.44 207 LEU A O 1
ATOM 1539 N N . LEU A 1 208 ? -7.721 -6.894 5.775 1.00 93.06 208 LEU A N 1
ATOM 1540 C CA . LEU A 1 208 ? -8.147 -8.051 4.979 1.00 93.06 208 LEU A CA 1
ATOM 1541 C C . LEU A 1 208 ? -8.004 -9.367 5.760 1.00 93.06 208 LEU A C 1
ATOM 1543 O O . LEU A 1 208 ? -8.915 -10.192 5.752 1.00 93.06 208 LEU A O 1
ATOM 1547 N N . LYS A 1 209 ? -6.905 -9.552 6.508 1.00 89.75 209 LYS A N 1
ATOM 1548 C CA . LYS A 1 209 ? -6.719 -10.728 7.382 1.00 89.75 209 LYS A CA 1
ATOM 1549 C C . LYS A 1 209 ? -7.755 -10.829 8.497 1.00 89.75 209 LYS A C 1
ATOM 1551 O O . LYS A 1 209 ? -8.063 -11.939 8.926 1.00 89.75 209 LYS A O 1
ATOM 1556 N N . LEU A 1 210 ? -8.259 -9.694 8.975 1.00 88.44 210 LEU A N 1
ATOM 1557 C CA . LEU A 1 210 ? -9.323 -9.653 9.975 1.00 88.44 210 LEU A CA 1
ATOM 1558 C C . LEU A 1 210 ? -10.703 -9.934 9.366 1.00 88.44 210 LEU A C 1
ATOM 1560 O O . LEU A 1 210 ? -11.629 -10.243 10.108 1.00 88.44 210 LEU A O 1
ATOM 1564 N N . GLY A 1 211 ? -10.834 -9.894 8.037 1.00 89.06 211 GLY A N 1
ATOM 1565 C CA . GLY A 1 211 ? -12.091 -10.119 7.324 1.00 89.06 211 GLY A CA 1
ATOM 1566 C C . GLY A 1 211 ? -12.709 -8.853 6.739 1.00 89.06 211 GLY A C 1
ATOM 1567 O O . GLY A 1 211 ? -13.898 -8.865 6.427 1.00 89.06 211 GLY A O 1
ATOM 1568 N N . PHE A 1 212 ? -11.934 -7.771 6.594 1.00 91.12 212 PHE A N 1
ATOM 1569 C CA . PHE A 1 212 ? -12.372 -6.587 5.855 1.00 91.12 212 PHE A CA 1
ATOM 1570 C C . PHE A 1 212 ? -12.750 -6.964 4.412 1.00 91.12 212 PHE A C 1
ATOM 1572 O O . PHE A 1 212 ? -12.002 -7.719 3.782 1.00 91.12 212 PHE A O 1
ATOM 1579 N N . PRO A 1 213 ? -13.899 -6.494 3.892 1.00 90.94 213 PRO A N 1
ATOM 1580 C CA . PRO A 1 213 ? -14.360 -6.831 2.548 1.00 90.94 213 PRO A CA 1
ATOM 1581 C C . PRO A 1 213 ? -13.382 -6.333 1.465 1.00 90.94 213 PRO A C 1
ATOM 1583 O O . PRO A 1 213 ? -13.117 -5.131 1.400 1.00 90.94 213 PRO A O 1
ATOM 1586 N N . PRO A 1 214 ? -12.847 -7.221 0.601 1.00 92.81 214 PRO A N 1
ATOM 1587 C CA . PRO A 1 214 ? -11.908 -6.840 -0.456 1.00 92.81 214 PRO A CA 1
ATOM 1588 C C . PRO A 1 214 ? -12.448 -5.819 -1.463 1.00 92.81 214 PRO A C 1
ATOM 1590 O O . PRO A 1 214 ? -11.671 -5.091 -2.062 1.00 92.81 214 PRO A O 1
ATOM 1593 N N . GLU A 1 215 ? -13.763 -5.768 -1.655 1.00 90.81 215 GLU A N 1
ATOM 1594 C CA . GLU A 1 215 ? -14.437 -4.892 -2.616 1.00 90.81 215 GLU A CA 1
ATOM 1595 C C . GLU A 1 215 ? -14.807 -3.504 -2.068 1.00 90.81 215 GLU A C 1
ATOM 1597 O O . GLU A 1 215 ? -15.522 -2.766 -2.740 1.00 90.81 215 GLU A O 1
ATOM 1602 N N . GLN A 1 216 ? -14.392 -3.172 -0.841 1.00 91.25 216 GLN A N 1
ATOM 1603 C CA . GLN A 1 216 ? -14.759 -1.914 -0.170 1.00 91.25 216 GLN A CA 1
ATOM 1604 C C . GLN A 1 216 ? -13.540 -1.204 0.434 1.00 91.25 216 GLN A C 1
ATOM 1606 O O . GLN A 1 216 ? -13.627 -0.567 1.482 1.00 91.25 216 GLN A O 1
ATOM 1611 N N . LEU A 1 217 ? -12.356 -1.377 -0.157 1.00 93.56 217 LEU A N 1
ATOM 1612 C CA . LEU A 1 217 ? -11.120 -0.789 0.368 1.00 93.56 217 LEU A CA 1
ATOM 1613 C C . LEU A 1 217 ? -11.121 0.748 0.307 1.00 93.56 217 LEU A C 1
ATOM 1615 O O . LEU A 1 217 ? -10.483 1.392 1.143 1.00 93.56 217 LEU A O 1
ATOM 1619 N N . ASP A 1 218 ? -11.888 1.335 -0.608 1.00 90.81 218 ASP A N 1
ATOM 1620 C CA . ASP A 1 218 ? -12.159 2.771 -0.725 1.00 90.81 218 ASP A CA 1
ATOM 1621 C C . ASP A 1 218 ? -12.728 3.399 0.565 1.00 90.81 218 ASP A C 1
ATOM 1623 O O . ASP A 1 218 ? -12.364 4.526 0.923 1.00 90.81 218 ASP A O 1
ATOM 1627 N N . ILE A 1 219 ? -13.513 2.642 1.342 1.00 91.06 219 ILE A N 1
ATOM 1628 C CA . ILE A 1 219 ? -14.027 3.030 2.671 1.00 91.06 219 ILE A CA 1
ATOM 1629 C C . ILE A 1 219 ? -12.891 3.446 3.610 1.00 91.06 219 ILE A C 1
ATOM 1631 O O . ILE A 1 219 ? -13.044 4.377 4.410 1.00 91.06 219 ILE A O 1
ATOM 1635 N N . ILE A 1 220 ? -11.727 2.794 3.513 1.00 93.31 220 ILE A N 1
ATOM 1636 C CA . ILE A 1 220 ? -10.572 3.103 4.361 1.00 93.31 220 ILE A CA 1
ATOM 1637 C C . ILE A 1 220 ? -10.098 4.535 4.095 1.00 93.31 220 ILE A C 1
ATOM 1639 O O . ILE A 1 220 ? -9.804 5.258 5.048 1.00 93.31 220 ILE A O 1
ATOM 1643 N N . ALA A 1 221 ? -10.052 4.969 2.832 1.00 94.12 221 ALA A N 1
ATOM 1644 C CA . ALA A 1 221 ? -9.696 6.343 2.484 1.00 94.12 221 ALA A CA 1
ATOM 1645 C C . ALA A 1 221 ? -10.808 7.324 2.884 1.00 94.12 221 ALA A C 1
ATOM 1647 O O . ALA A 1 221 ? -10.526 8.343 3.519 1.00 94.12 221 ALA A O 1
ATOM 1648 N N . GLU A 1 222 ? -12.070 7.009 2.574 1.00 91.12 222 GLU A N 1
ATOM 1649 C CA . GLU A 1 222 ? -13.201 7.906 2.827 1.00 91.12 222 GLU A CA 1
ATOM 1650 C C . GLU A 1 222 ? -13.380 8.197 4.324 1.00 91.12 222 GLU A C 1
ATOM 1652 O O . GLU A 1 222 ? -13.280 9.352 4.761 1.00 91.12 222 GLU A O 1
ATOM 1657 N N . TYR A 1 223 ? -13.615 7.160 5.130 1.00 91.31 223 TYR A N 1
ATOM 1658 C CA . TYR A 1 223 ? -13.834 7.321 6.566 1.00 91.31 223 TYR A CA 1
ATOM 1659 C C . TYR A 1 223 ? -12.528 7.570 7.311 1.00 91.31 223 TYR A C 1
ATOM 1661 O O . TYR A 1 223 ? -12.512 8.341 8.273 1.00 91.31 223 TYR A O 1
ATOM 1669 N N . GLY A 1 224 ? -11.416 6.990 6.856 1.00 91.56 224 GLY A N 1
ATOM 1670 C CA . GLY A 1 224 ? -10.110 7.254 7.448 1.00 91.56 224 GLY A CA 1
ATOM 1671 C C . GLY A 1 224 ? -9.730 8.726 7.350 1.00 91.56 224 GLY A C 1
ATOM 1672 O O . GLY A 1 224 ? -9.380 9.332 8.360 1.00 91.56 224 GLY A O 1
ATOM 1673 N N . GLY A 1 225 ? -9.940 9.351 6.191 1.00 87.69 225 GLY A N 1
ATOM 1674 C CA . GLY A 1 225 ? -9.750 10.787 6.017 1.00 87.69 225 GLY A CA 1
ATOM 1675 C C . GLY A 1 225 ? -10.656 11.631 6.914 1.00 87.69 225 GLY A C 1
ATOM 1676 O O . GLY A 1 225 ? -10.230 12.647 7.472 1.00 87.69 225 GLY A O 1
ATOM 1677 N N . GLN A 1 226 ? -11.916 11.220 7.104 1.00 91.94 226 GLN A N 1
ATOM 1678 C CA . GLN A 1 226 ? -12.836 11.898 8.027 1.00 91.94 226 GLN A CA 1
ATOM 1679 C C . GLN A 1 226 ? -12.340 11.824 9.476 1.00 91.94 226 GLN A C 1
ATOM 1681 O O . GLN A 1 226 ? -12.356 12.835 10.182 1.00 91.94 226 GLN A O 1
ATOM 1686 N N . LEU A 1 227 ? -11.857 10.658 9.903 1.00 89.00 227 LEU A N 1
ATOM 1687 C CA . LEU A 1 227 ? -11.295 10.448 11.233 1.00 89.00 227 LEU A CA 1
ATOM 1688 C C . LEU A 1 227 ? -9.986 11.232 11.415 1.00 89.00 227 LEU A C 1
ATOM 1690 O O . LEU A 1 227 ? -9.827 11.935 12.413 1.00 89.00 227 LEU A O 1
ATOM 1694 N N . THR A 1 228 ? -9.087 11.235 10.432 1.00 89.62 228 THR A N 1
ATOM 1695 C CA . THR A 1 228 ? -7.866 12.050 10.490 1.00 89.62 228 THR A CA 1
ATOM 1696 C C . THR A 1 228 ? -8.191 13.544 10.583 1.00 89.62 228 THR A C 1
ATOM 1698 O O . THR A 1 228 ? -7.608 14.253 11.405 1.00 89.62 228 THR A O 1
ATOM 1701 N N . ARG A 1 229 ? -9.202 14.037 9.849 1.00 89.31 229 ARG A N 1
ATOM 1702 C CA . ARG A 1 229 ? -9.710 15.419 9.993 1.00 89.31 229 ARG A CA 1
ATOM 1703 C C . ARG A 1 229 ? -10.333 15.696 11.363 1.00 89.31 229 ARG A C 1
ATOM 1705 O O . ARG A 1 229 ? -10.271 16.831 11.835 1.00 89.31 229 ARG A O 1
ATOM 1712 N N . ALA A 1 230 ? -10.910 14.683 12.005 1.00 89.31 230 ALA A N 1
ATOM 1713 C CA . ALA A 1 230 ? -11.408 14.760 13.378 1.00 89.31 230 ALA A CA 1
ATOM 1714 C C . ALA A 1 230 ? -10.293 14.680 14.443 1.00 89.31 230 ALA A C 1
ATOM 1716 O O . ALA A 1 230 ? -10.577 14.866 15.627 1.00 89.31 230 ALA A O 1
ATOM 1717 N N . GLY A 1 231 ? -9.036 14.478 14.035 1.00 88.19 231 GLY A N 1
ATOM 1718 C CA . GLY A 1 231 ? -7.858 14.505 14.901 1.00 88.19 231 GLY A CA 1
ATOM 1719 C C . GLY A 1 231 ? -7.334 13.134 15.324 1.00 88.19 231 GLY A C 1
ATOM 1720 O O . GLY A 1 231 ? -6.449 13.094 16.176 1.00 88.19 231 GLY A O 1
ATOM 1721 N N . TYR A 1 232 ? -7.848 12.045 14.747 1.00 87.00 232 TYR A N 1
ATOM 1722 C CA . TYR A 1 232 ? -7.341 10.695 14.997 1.00 87.00 232 TYR A CA 1
ATOM 1723 C C . TYR A 1 232 ? -6.031 10.437 14.240 1.00 87.00 232 TYR A C 1
ATOM 1725 O O . TYR A 1 232 ? -5.859 10.883 13.100 1.00 87.00 232 TYR A O 1
ATOM 1733 N N . THR A 1 233 ? -5.107 9.696 14.853 1.00 88.81 233 THR A N 1
ATOM 1734 C CA . THR A 1 233 ? -3.885 9.236 14.171 1.00 88.81 233 THR A CA 1
ATOM 1735 C C . THR A 1 233 ? -4.181 8.068 13.232 1.00 88.81 233 THR A C 1
ATOM 1737 O O . THR A 1 233 ? -5.212 7.409 13.353 1.00 88.81 233 THR A O 1
ATOM 1740 N N . ALA A 1 234 ? -3.267 7.766 12.307 1.00 87.94 234 ALA A N 1
ATOM 1741 C CA . ALA A 1 234 ? -3.414 6.622 11.406 1.00 87.94 234 ALA A CA 1
ATOM 1742 C C . ALA A 1 234 ? -3.583 5.290 12.165 1.00 87.94 234 ALA A C 1
ATOM 1744 O O . ALA A 1 234 ? -4.363 4.436 11.750 1.00 87.94 234 ALA A O 1
ATOM 1745 N N . GLU A 1 235 ? -2.902 5.124 13.302 1.00 83.75 235 GLU A N 1
ATOM 1746 C CA . GLU A 1 235 ? -3.029 3.944 14.164 1.00 83.75 235 GLU A CA 1
ATOM 1747 C C . GLU A 1 235 ? -4.407 3.866 14.832 1.00 83.75 235 GLU A C 1
ATOM 1749 O O . GLU A 1 235 ? -4.982 2.784 14.937 1.00 83.75 235 GLU A O 1
ATOM 1754 N N . GLU A 1 236 ? -4.958 5.003 15.265 1.00 84.94 236 GLU A N 1
ATOM 1755 C CA . GLU A 1 236 ? -6.309 5.065 15.829 1.00 84.94 236 GLU A CA 1
ATOM 1756 C C . GLU A 1 236 ? -7.369 4.782 14.760 1.00 84.94 236 GLU A C 1
ATOM 1758 O O . GLU A 1 236 ? -8.303 4.023 15.014 1.00 84.94 236 GLU A O 1
ATOM 1763 N N . VAL A 1 237 ? -7.193 5.314 13.545 1.00 90.12 237 VAL A N 1
ATOM 1764 C CA . VAL A 1 237 ? -8.051 4.993 12.395 1.00 90.12 237 VAL A CA 1
ATOM 1765 C C . VAL A 1 237 ? -8.017 3.500 12.098 1.00 90.12 237 VAL A C 1
ATOM 1767 O O . VAL A 1 237 ? -9.066 2.871 11.984 1.00 90.12 237 VAL A O 1
ATOM 1770 N N . GLN A 1 238 ? -6.823 2.916 12.023 1.00 85.81 238 GLN A N 1
ATOM 1771 C CA . GLN A 1 238 ? -6.640 1.488 11.800 1.00 85.81 238 GLN A CA 1
ATOM 1772 C C . GLN A 1 238 ? -7.391 0.645 12.848 1.00 85.81 238 GLN A C 1
ATOM 1774 O O . GLN A 1 238 ? -8.048 -0.332 12.492 1.00 85.81 238 GLN A O 1
ATOM 1779 N N . ALA A 1 239 ? -7.340 1.038 14.121 1.00 85.00 239 ALA A N 1
ATOM 1780 C CA . ALA A 1 239 ? -8.082 0.387 15.203 1.00 85.00 239 ALA A CA 1
ATOM 1781 C C . ALA A 1 239 ? -9.595 0.465 15.022 1.00 85.00 239 ALA A C 1
ATOM 1783 O O . ALA A 1 239 ? -10.288 -0.529 15.212 1.00 85.00 239 ALA A O 1
ATOM 1784 N N . ILE A 1 240 ? -10.103 1.649 14.677 1.00 86.88 240 ILE A N 1
ATOM 1785 C CA . ILE A 1 240 ? -11.536 1.876 14.480 1.00 86.88 240 ILE A CA 1
ATOM 1786 C C . ILE A 1 240 ? -12.041 1.002 13.330 1.00 86.88 240 ILE A C 1
ATOM 1788 O O . ILE A 1 240 ? -13.064 0.336 13.477 1.00 86.88 240 ILE A O 1
ATOM 1792 N N . MET A 1 241 ? -11.290 0.941 12.228 1.00 88.19 241 MET A N 1
ATOM 1793 C CA . MET A 1 241 ? -11.610 0.077 11.090 1.00 88.19 241 MET A CA 1
ATOM 1794 C C . MET A 1 241 ? -11.603 -1.401 11.489 1.00 88.19 241 MET A C 1
ATOM 1796 O O . MET A 1 241 ? -12.540 -2.121 11.162 1.00 88.19 241 MET A O 1
ATOM 1800 N N . ALA A 1 242 ? -10.594 -1.848 12.243 1.00 84.44 242 ALA A N 1
ATOM 1801 C CA . ALA A 1 242 ? -10.521 -3.223 12.733 1.00 84.44 242 ALA A CA 1
ATOM 1802 C C . ALA A 1 242 ? -11.667 -3.579 13.690 1.00 84.44 242 ALA A C 1
ATOM 1804 O O . ALA A 1 242 ? -12.227 -4.664 13.587 1.00 84.44 242 ALA A O 1
ATOM 1805 N N . ALA A 1 243 ? -12.073 -2.666 14.573 1.00 83.69 243 ALA A N 1
ATOM 1806 C CA . ALA A 1 243 ? -13.239 -2.872 15.429 1.00 83.69 243 ALA A CA 1
ATOM 1807 C C . ALA A 1 243 ? -14.538 -2.972 14.607 1.00 83.69 243 ALA A C 1
ATOM 1809 O O . ALA A 1 243 ? -15.394 -3.802 14.912 1.00 83.69 243 ALA A O 1
ATOM 1810 N N . GLY A 1 244 ? -14.655 -2.182 13.532 1.00 80.81 244 GLY A N 1
ATOM 1811 C CA . GLY A 1 244 ? -15.750 -2.285 12.562 1.00 80.81 244 GLY A CA 1
ATOM 1812 C C . GLY A 1 244 ? -15.844 -3.668 11.911 1.00 80.81 244 GLY A C 1
ATOM 1813 O O . GLY A 1 244 ? -16.952 -4.143 11.643 1.00 80.81 244 GLY A O 1
ATOM 1814 N N . VAL A 1 245 ? -14.700 -4.351 11.753 1.00 80.88 245 VAL A N 1
ATOM 1815 C CA . VAL A 1 245 ? -14.656 -5.736 11.271 1.00 80.88 245 VAL A CA 1
ATOM 1816 C C . VAL A 1 245 ? -15.385 -6.691 12.187 1.00 80.88 245 VAL A C 1
ATOM 1818 O O . VAL A 1 245 ? -16.235 -7.465 11.742 1.00 80.88 245 VAL A O 1
ATOM 1821 N N . GLU A 1 246 ? -15.082 -6.623 13.475 1.00 72.75 246 GLU A N 1
ATOM 1822 C CA . GLU A 1 246 ? -15.650 -7.531 14.465 1.00 72.75 246 GLU A CA 1
ATOM 1823 C C . GLU A 1 246 ? -17.162 -7.343 14.617 1.00 72.75 246 GLU A C 1
ATOM 1825 O O . GLU A 1 246 ? -17.890 -8.301 14.889 1.00 72.75 246 GLU A O 1
ATOM 1830 N N . THR A 1 247 ? -17.651 -6.119 14.410 1.00 76.94 247 THR A N 1
ATOM 1831 C CA . THR A 1 247 ? -19.076 -5.788 14.507 1.00 76.94 247 THR A CA 1
ATOM 1832 C C . THR A 1 247 ? -19.839 -5.964 13.193 1.00 76.94 247 THR A C 1
ATOM 1834 O O . THR A 1 247 ? -21.071 -5.899 13.204 1.00 76.94 247 THR A O 1
ATOM 1837 N N . GLY A 1 248 ? -19.147 -6.210 12.074 1.00 69.88 248 GLY A N 1
ATOM 1838 C CA . GLY A 1 248 ? -19.741 -6.343 10.740 1.00 69.88 248 GLY A CA 1
ATOM 1839 C C . GLY A 1 248 ? -20.343 -5.040 10.201 1.00 69.88 248 GLY A C 1
ATOM 1840 O O . GLY A 1 248 ? -21.249 -5.079 9.367 1.00 69.88 248 GLY A O 1
ATOM 1841 N N . THR A 1 249 ? -19.889 -3.894 10.713 1.00 64.50 249 THR A N 1
ATOM 1842 C CA . THR A 1 249 ? -20.390 -2.563 10.353 1.00 64.50 249 THR A CA 1
ATOM 1843 C C . THR A 1 249 ? -19.295 -1.797 9.636 1.00 64.50 249 THR A C 1
ATOM 1845 O O . THR A 1 249 ? -18.368 -1.291 10.268 1.00 64.50 249 THR A O 1
ATOM 1848 N N . TRP A 1 250 ? -19.426 -1.737 8.318 1.00 63.12 250 TRP A N 1
ATOM 1849 C CA . TRP A 1 250 ? -18.406 -1.219 7.408 1.00 63.12 250 TRP A CA 1
ATOM 1850 C C . TRP A 1 250 ? -18.758 0.158 6.829 1.00 63.12 250 TRP A C 1
ATOM 1852 O O . TRP A 1 250 ? -17.884 0.805 6.273 1.00 63.12 250 TRP A O 1
ATOM 1862 N N . ASN A 1 251 ? -20.008 0.611 7.030 1.00 53.03 251 ASN A N 1
ATOM 1863 C CA . ASN A 1 251 ? -20.604 1.842 6.493 1.00 53.03 251 ASN A CA 1
ATOM 1864 C C . ASN A 1 251 ? -21.242 2.698 7.593 1.00 53.03 251 ASN A C 1
ATOM 1866 O O . ASN A 1 251 ? -21.892 2.102 8.486 1.00 53.03 251 ASN A O 1
#

Secondary structure (DSSP, 8-state):
-HHHHHHHHTT---HHHHHHHHHHHHHHHH-TTS-HHHHHHHHHTTTSTHHHHHHHHHHHHHHHHHHHHHHHHHHHHHHHHHHHHHHTTS--HHHHHHHHHHHHHHHHHHHHH----GGGHHHHHHHHHHHHTTT--HHHHHHHHHHHHHHTTTS-HHHHHHHHHHHHHHHHHSTT--HHHHHHHHHHHHHHHT--HHHHHHHHHHHHHHT--GGGTHHHHHHHHHHHHTT--HHHHHHHHHHHHHHT---

Sequence (251 aa):
GNRLVNVIKSGTATSRQLDQAIGLIGREALGAEADIEKLQRALRSVDDGNSIENVRNELRELSREAERAGKSFKELDIGLENMLGGAMAAGGISGVIEKALDTSKLKTKIDVTFEVPASSKKSVEQAVRGIEAYGVDVEEALEGTRRQWALNKTVSDTANTSIVKGAAAISTAYAGIDFTELIQESNEIGNELGVTNESALALINALLKLGFPPEQLDIIAEYGGQLTRAGYTAEEVQAIMAAGVETGTWN

Organism: NCBI:txid155322

Foldseek 3Di:
DVVLVVCVVVVNDDPVSVLVVLLVCCCVVVNPPDPVVVVVVVVVVVVPCVNVVVLVVLLVVLVVQLVVLLVVLVVLLVVLVVVVVVVVVDDDDVVVVVVVVVVVVLLVCLVPQAPDDPVLSVLLSSLLVSLVVLVDDSVLSNLLLRLLCVLCVPDDSSLSSSLLSLLSNVPSVDPPARSSVLSVLLSLLCVLQVHDSSSSSSLVVSLVVLPNDNNPSNLSNVVSSVVVVVVDHSSRSSSVSSVCSVVVHSD

pLDDT: mean 81.23, std 14.56, range [42.81, 98.12]

Radius of gyration: 24.49 Å; chains: 1; bounding box: 58×50×68 Å